Protein AF-A0A067CXM5-F1 (afdb_monomer_lite)

Structure (mmCIF, N/CA/C/O backbone):
data_AF-A0A067CXM5-F1
#
_entry.id   AF-A0A067CXM5-F1
#
loop_
_atom_site.group_PDB
_atom_site.id
_atom_site.type_symbol
_atom_site.label_atom_id
_atom_site.label_alt_id
_atom_site.label_comp_id
_atom_site.label_asym_id
_atom_site.label_entity_id
_atom_site.label_seq_id
_atom_site.pdbx_PDB_ins_code
_atom_site.Cartn_x
_atom_site.Cartn_y
_atom_site.Cartn_z
_atom_site.occupancy
_atom_site.B_iso_or_equiv
_atom_site.auth_seq_id
_atom_site.auth_comp_id
_atom_site.auth_asym_id
_atom_site.auth_atom_id
_atom_site.pdbx_PDB_model_num
ATOM 1 N N . MET A 1 1 ? 0.764 25.460 115.432 1.00 38.31 1 MET A N 1
ATOM 2 C CA . MET A 1 1 ? 0.992 24.970 114.052 1.00 38.31 1 MET A CA 1
ATOM 3 C C . MET A 1 1 ? -0.379 24.703 113.445 1.00 38.31 1 MET A C 1
ATOM 5 O O . MET A 1 1 ? -1.058 23.819 113.925 1.00 38.31 1 MET A O 1
ATOM 9 N N . VAL A 1 2 ? -0.990 25.684 112.777 1.00 29.72 2 VAL A N 1
ATOM 10 C CA . VAL A 1 2 ? -0.834 26.066 111.355 1.00 29.72 2 VAL A CA 1
ATOM 11 C C . VAL A 1 2 ? -1.621 25.130 110.418 1.00 29.72 2 VAL A C 1
ATOM 13 O O . VAL A 1 2 ? -1.203 24.001 110.208 1.00 29.72 2 VAL A O 1
ATOM 16 N N . ARG A 1 3 ? -2.670 25.726 109.807 1.00 35.91 3 ARG A N 1
ATOM 17 C CA . ARG A 1 3 ? -3.360 25.418 108.524 1.00 35.91 3 ARG A CA 1
ATOM 18 C C . ARG A 1 3 ? -4.294 24.194 108.453 1.00 35.91 3 ARG A C 1
ATOM 20 O O . ARG A 1 3 ? -3.944 23.143 108.949 1.00 35.91 3 ARG A O 1
ATOM 27 N N . THR A 1 4 ? -5.414 24.165 107.714 1.00 30.77 4 THR A N 1
ATOM 28 C CA . THR A 1 4 ? -6.486 25.099 107.268 1.00 30.77 4 THR A CA 1
ATOM 29 C C . THR A 1 4 ? -7.454 24.258 106.406 1.00 30.77 4 THR A C 1
ATOM 31 O O . THR A 1 4 ? -6.960 23.509 105.574 1.00 30.77 4 THR A O 1
ATOM 34 N N . ARG A 1 5 ? -8.772 24.523 106.522 1.00 39.44 5 ARG A N 1
ATOM 35 C CA . ARG A 1 5 ? -9.886 24.370 105.532 1.00 39.44 5 ARG A CA 1
ATOM 36 C C . ARG A 1 5 ? -10.341 22.936 105.134 1.00 39.44 5 ARG A C 1
ATOM 38 O O . ARG A 1 5 ? -9.516 22.149 104.707 1.00 39.44 5 ARG A O 1
ATOM 45 N N . VAL A 1 6 ? -11.588 22.493 105.421 1.00 34.78 6 VAL A N 1
ATOM 46 C CA . VAL A 1 6 ? -12.933 22.804 104.809 1.00 34.78 6 VAL A CA 1
ATOM 47 C C . VAL A 1 6 ? -13.056 22.134 103.420 1.00 34.78 6 VAL A C 1
ATOM 49 O O . VAL A 1 6 ? -12.138 22.319 102.639 1.00 34.78 6 VAL A O 1
ATOM 52 N N . ALA A 1 7 ? -14.069 21.364 102.983 1.00 36.12 7 ALA A N 1
ATOM 53 C CA . ALA A 1 7 ? -15.459 21.029 103.360 1.00 36.12 7 ALA A CA 1
ATOM 54 C C . ALA A 1 7 ? -15.758 19.560 102.917 1.00 36.12 7 ALA A C 1
ATOM 56 O O . ALA A 1 7 ? -14.972 18.998 102.164 1.00 36.12 7 ALA A O 1
ATOM 57 N N . GLY A 1 8 ? -16.772 18.845 103.433 1.00 35.06 8 GLY A N 1
ATOM 58 C CA . GLY A 1 8 ? -18.145 18.798 102.875 1.00 35.06 8 GLY A CA 1
ATOM 59 C C . GLY A 1 8 ? -18.161 18.141 101.480 1.00 35.06 8 GLY A C 1
ATOM 60 O O . GLY A 1 8 ? -17.561 18.676 100.566 1.00 35.06 8 GLY A O 1
ATOM 61 N N . GLY A 1 9 ? -18.723 16.956 101.244 1.00 36.06 9 GLY A N 1
ATOM 62 C CA . GLY A 1 9 ? -20.139 16.624 101.400 1.00 36.06 9 GLY A CA 1
ATOM 63 C C . GLY A 1 9 ? -20.738 16.349 100.007 1.00 36.06 9 GLY A C 1
ATOM 64 O O . GLY A 1 9 ? -20.759 17.239 99.170 1.00 36.06 9 GLY A O 1
ATOM 65 N N . PHE A 1 10 ? -21.142 15.095 99.785 1.00 43.50 10 PHE A N 1
ATOM 66 C CA . PHE A 1 10 ? -22.061 14.545 98.768 1.00 43.50 10 PHE A CA 1
ATOM 67 C C . PHE A 1 10 ? -22.781 15.527 97.811 1.00 43.50 10 PHE A C 1
ATOM 69 O O . PHE A 1 10 ? -23.497 16.393 98.302 1.00 43.50 10 PHE A O 1
ATOM 76 N N . LEU A 1 11 ? -22.738 15.270 96.485 1.00 36.53 11 LEU A N 1
ATOM 77 C CA . LEU A 1 11 ? -23.919 15.157 95.587 1.00 36.53 11 LEU A CA 1
ATOM 78 C C . LEU A 1 11 ? -23.559 14.918 94.093 1.00 36.53 11 LEU A C 1
ATOM 80 O O . LEU A 1 11 ? -22.875 15.721 93.475 1.00 36.53 11 LEU A O 1
ATOM 84 N N . ALA A 1 12 ? -24.115 13.816 93.562 1.00 42.69 12 ALA A N 1
ATOM 85 C CA . ALA A 1 12 ? -24.578 13.516 92.193 1.00 42.69 12 ALA A CA 1
ATOM 86 C C . ALA A 1 12 ? -23.657 13.702 90.962 1.00 42.69 12 ALA A C 1
ATOM 88 O O . ALA A 1 12 ? -23.347 14.812 90.554 1.00 42.69 12 ALA A O 1
ATOM 89 N N . HIS A 1 13 ? -23.361 12.592 90.273 1.00 39.03 13 HIS A N 1
ATOM 90 C CA . HIS A 1 13 ? -23.928 12.223 88.958 1.00 39.03 13 HIS A CA 1
ATOM 91 C C . HIS A 1 13 ? -23.063 11.116 88.334 1.00 39.03 13 HIS A C 1
ATOM 93 O O . HIS A 1 13 ? -21.996 11.395 87.799 1.00 39.03 13 HIS A O 1
ATOM 99 N N . HIS A 1 14 ? -23.533 9.865 88.349 1.00 35.28 14 HIS A N 1
ATOM 100 C CA . HIS A 1 14 ? -23.013 8.856 87.429 1.00 35.28 14 HIS A CA 1
ATOM 101 C C . HIS A 1 14 ? -24.154 8.157 86.699 1.00 35.28 14 HIS A C 1
ATOM 103 O O . HIS A 1 14 ? -25.074 7.599 87.293 1.00 35.28 14 HIS A O 1
ATOM 109 N N . PHE A 1 15 ? -24.054 8.318 85.382 1.00 36.69 15 PHE A N 1
ATOM 110 C CA . PHE A 1 15 ? -24.805 7.724 84.296 1.00 36.69 15 PHE A CA 1
ATOM 111 C C . PHE A 1 15 ? -25.130 6.249 84.528 1.00 36.69 15 PHE A C 1
ATOM 113 O O . PHE A 1 15 ? -24.278 5.460 84.933 1.00 36.69 15 PHE A O 1
ATOM 120 N N . GLY A 1 16 ? -26.378 5.900 84.225 1.00 36.62 16 GLY A N 1
ATOM 121 C CA . GLY A 1 16 ? -26.842 4.527 84.181 1.00 36.62 16 GLY A CA 1
ATOM 122 C C . GLY A 1 16 ? -26.265 3.746 83.000 1.00 36.62 16 GLY A C 1
ATOM 123 O O . GLY A 1 16 ? -26.056 4.290 81.920 1.00 36.62 16 GLY A O 1
ATOM 124 N N . ALA A 1 17 ? -26.081 2.454 83.267 1.00 39.34 17 ALA A N 1
ATOM 125 C CA . ALA A 1 17 ? -26.152 1.329 82.339 1.00 39.34 17 ALA A CA 1
ATOM 126 C C . ALA A 1 17 ? -25.295 1.418 81.062 1.00 39.34 17 ALA A C 1
ATOM 128 O O . ALA A 1 17 ? -25.808 1.598 79.961 1.00 39.34 17 ALA A O 1
ATOM 129 N N . GLN A 1 18 ? -23.994 1.164 81.217 1.00 45.12 18 GLN A N 1
ATOM 130 C CA . GLN A 1 18 ? -23.158 0.615 80.151 1.00 45.12 18 GLN A CA 1
ATOM 131 C C . GLN A 1 18 ? -23.132 -0.913 80.314 1.00 45.12 18 GLN A C 1
ATOM 133 O O . GLN A 1 18 ? -22.279 -1.445 81.015 1.00 45.12 18 GLN A O 1
ATOM 138 N N . GLU A 1 19 ? -24.074 -1.620 79.694 1.00 46.12 19 GLU A N 1
ATOM 139 C CA . GLU A 1 19 ? -24.018 -3.079 79.555 1.00 46.12 19 GLU A CA 1
ATOM 140 C C . GLU A 1 19 ? -24.139 -3.433 78.064 1.00 46.12 19 GLU A C 1
ATOM 142 O O . GLU A 1 19 ? -25.125 -3.104 77.407 1.00 46.12 19 GLU A O 1
ATOM 147 N N . ALA A 1 20 ? -23.102 -4.117 77.573 1.00 45.94 20 ALA A N 1
ATOM 148 C CA . ALA A 1 20 ? -23.077 -4.986 76.397 1.00 45.94 20 ALA A CA 1
ATOM 149 C C . ALA A 1 20 ? -23.242 -4.366 74.993 1.00 45.94 20 ALA A C 1
ATOM 151 O O . ALA A 1 20 ? -24.233 -4.590 74.303 1.00 45.94 20 ALA A O 1
ATOM 152 N N . ILE A 1 21 ? -22.175 -3.746 74.484 1.00 51.16 21 ILE A N 1
ATOM 153 C CA . ILE A 1 21 ? -21.851 -3.814 73.051 1.00 51.16 21 ILE A CA 1
ATOM 154 C C . ILE A 1 21 ? -20.345 -4.029 72.972 1.00 51.16 21 ILE A C 1
ATOM 156 O O . ILE A 1 21 ? -19.619 -3.102 73.287 1.00 51.16 21 ILE A O 1
ATOM 160 N N . ASP A 1 22 ? -19.904 -5.252 72.670 1.00 46.75 22 ASP A N 1
ATOM 161 C CA . ASP A 1 22 ? -18.630 -5.552 71.989 1.00 46.75 22 ASP A CA 1
ATOM 162 C C . ASP A 1 22 ? -18.401 -7.068 72.004 1.00 46.75 22 ASP A C 1
ATOM 164 O O . ASP A 1 22 ? -17.768 -7.603 72.907 1.00 46.75 22 ASP A O 1
ATOM 168 N N . THR A 1 23 ? -19.006 -7.782 71.045 1.00 48.19 23 THR A N 1
ATOM 169 C CA . THR A 1 23 ? -18.593 -9.126 70.547 1.00 48.19 23 THR A CA 1
ATOM 170 C C . THR A 1 23 ? -19.575 -9.673 69.495 1.00 48.19 23 THR A C 1
ATOM 172 O O . THR A 1 23 ? -19.850 -10.869 69.438 1.00 48.19 23 THR A O 1
ATOM 175 N N . LEU A 1 24 ? -20.105 -8.823 68.606 1.00 46.19 24 LEU A N 1
ATOM 176 C CA . LEU A 1 24 ? -20.815 -9.300 67.412 1.00 46.19 24 LEU A CA 1
ATOM 177 C C . LEU A 1 24 ? -20.003 -8.946 66.158 1.00 46.19 24 LEU A C 1
ATOM 179 O O . LEU A 1 24 ? -19.549 -7.808 66.036 1.00 46.19 24 LEU A O 1
ATOM 183 N N . PRO A 1 25 ? -19.774 -9.915 65.251 1.00 46.75 25 PRO A N 1
ATOM 184 C CA . PRO A 1 25 ? -18.917 -9.738 64.090 1.00 46.75 25 PRO A CA 1
ATOM 185 C C . PRO A 1 25 ? -19.516 -8.685 63.152 1.00 46.75 25 PRO A C 1
ATOM 187 O O . PRO A 1 25 ? -20.724 -8.452 63.143 1.00 46.75 25 PRO A O 1
ATOM 190 N N . LEU A 1 26 ? -18.635 -8.066 62.370 1.00 51.06 26 LEU A N 1
ATOM 191 C CA . LEU A 1 26 ? -18.768 -6.901 61.480 1.00 51.06 26 LEU A CA 1
ATOM 192 C C . LEU A 1 26 ? -19.860 -6.960 60.379 1.00 51.06 26 LEU A C 1
ATOM 194 O O . LEU A 1 26 ? -19.666 -6.418 59.297 1.00 51.06 26 LEU A O 1
ATOM 198 N N . ILE A 1 27 ? -21.008 -7.598 60.605 1.00 53.16 27 ILE A N 1
ATOM 199 C CA . ILE A 1 27 ? -22.040 -7.812 59.578 1.00 53.16 27 ILE A CA 1
ATOM 200 C C . ILE A 1 27 ? -23.264 -6.897 59.786 1.00 53.16 27 ILE A C 1
ATOM 202 O O . ILE A 1 27 ? -23.926 -6.547 58.817 1.00 53.16 27 ILE A O 1
ATOM 206 N N . ASN A 1 28 ? -23.530 -6.400 61.004 1.00 44.09 28 ASN A N 1
ATOM 207 C CA . ASN A 1 28 ? -24.787 -5.683 61.305 1.00 44.09 28 ASN A CA 1
ATOM 208 C C . ASN A 1 28 ? -24.678 -4.177 61.624 1.00 44.09 28 ASN A C 1
ATOM 210 O O . ASN A 1 28 ? -25.666 -3.575 62.037 1.00 44.09 28 ASN A O 1
ATOM 214 N N . GLN A 1 29 ? -23.538 -3.518 61.391 1.00 52.75 29 GLN A N 1
ATOM 215 C CA . GLN A 1 29 ? -23.422 -2.062 61.623 1.00 52.75 29 GLN A CA 1
ATOM 216 C C . GLN A 1 29 ? -23.909 -1.176 60.455 1.00 52.75 29 GLN A C 1
ATOM 218 O O . GLN A 1 29 ? -23.785 0.044 60.516 1.00 52.75 29 GLN A O 1
ATOM 223 N N . ALA A 1 30 ? -24.512 -1.742 59.405 1.00 47.47 30 ALA A N 1
ATOM 224 C CA . ALA A 1 30 ? -24.926 -0.993 58.212 1.00 47.47 30 ALA A CA 1
ATOM 225 C C . ALA A 1 30 ? -26.395 -0.509 58.212 1.00 47.47 30 ALA A C 1
ATOM 227 O O . ALA A 1 30 ? -26.931 -0.216 57.147 1.00 47.47 30 ALA A O 1
ATOM 228 N N . ILE A 1 31 ? -27.073 -0.426 59.365 1.00 57.41 31 ILE A N 1
ATOM 229 C CA . ILE A 1 31 ? -28.504 -0.041 59.410 1.00 57.41 31 ILE A CA 1
ATOM 230 C C . ILE A 1 31 ? -28.743 1.373 59.981 1.00 57.41 31 ILE A C 1
ATOM 232 O O . ILE A 1 31 ? -29.784 1.972 59.730 1.00 57.41 31 ILE A O 1
ATOM 236 N N . THR A 1 32 ? -27.786 1.999 60.669 1.00 51.31 32 THR A N 1
ATOM 237 C CA . THR A 1 32 ? -28.062 3.231 61.442 1.00 51.31 32 THR A CA 1
ATOM 238 C C . THR A 1 32 ? -27.797 4.564 60.733 1.00 51.31 32 THR A C 1
ATOM 240 O O . THR A 1 32 ? -27.969 5.612 61.352 1.00 51.31 32 THR A O 1
ATOM 243 N N . LYS A 1 33 ? -27.445 4.584 59.438 1.00 50.59 33 LYS A N 1
ATOM 244 C CA . LYS A 1 33 ? -27.231 5.850 58.702 1.00 50.59 33 LYS A CA 1
ATOM 245 C C . LYS A 1 33 ? -27.812 5.923 57.289 1.00 50.59 33 LYS A C 1
ATOM 247 O O . LYS A 1 33 ? -27.300 6.689 56.495 1.00 50.59 33 LYS A O 1
ATOM 252 N N . GLY A 1 34 ? -28.869 5.185 56.940 1.00 49.97 34 GLY A N 1
ATOM 253 C CA . GLY A 1 34 ? -29.634 5.426 55.694 1.00 49.97 34 GLY A CA 1
ATOM 254 C C . GLY A 1 34 ? -28.866 5.323 54.359 1.00 49.97 34 GLY A C 1
ATOM 255 O O . GLY A 1 34 ? -29.469 5.417 53.297 1.00 49.97 34 GLY A O 1
ATOM 256 N N . THR A 1 35 ? -27.559 5.090 54.384 1.00 56.00 35 THR A N 1
ATOM 257 C CA . THR A 1 35 ? -26.721 4.755 53.245 1.00 56.00 35 THR A CA 1
ATOM 258 C C . THR A 1 35 ? -26.539 3.254 53.272 1.00 56.00 35 THR A C 1
ATOM 260 O O . THR A 1 35 ? -25.700 2.729 54.005 1.00 56.00 35 THR A O 1
ATOM 263 N N . VAL A 1 36 ? -27.365 2.568 52.490 1.00 53.91 36 VAL A N 1
ATOM 264 C CA . VAL A 1 36 ? -27.089 1.203 52.050 1.00 53.91 36 VAL A CA 1
ATOM 265 C C . VAL A 1 36 ? -25.656 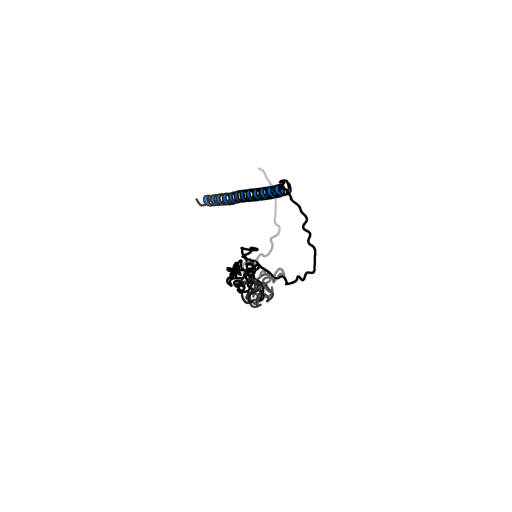1.208 51.517 1.00 53.91 36 VAL A C 1
ATOM 267 O O . VAL A 1 36 ? -25.363 1.939 50.572 1.00 53.91 36 VAL A O 1
ATOM 270 N N . LEU A 1 37 ? -24.750 0.457 52.149 1.00 60.12 37 LEU A N 1
ATOM 271 C CA . LEU A 1 37 ? -23.470 0.119 51.533 1.00 60.12 37 LEU A CA 1
ATOM 272 C C . LEU A 1 37 ? -23.829 -0.512 50.193 1.00 60.12 37 LEU A C 1
ATOM 274 O O . LEU A 1 37 ? -24.426 -1.585 50.191 1.00 60.12 37 LEU A O 1
ATOM 278 N N . ALA A 1 38 ? -23.581 0.182 49.080 1.00 64.56 38 ALA A N 1
ATOM 279 C CA . ALA A 1 38 ? -23.880 -0.364 47.768 1.00 64.56 38 ALA A CA 1
ATOM 280 C C . ALA A 1 38 ? -23.091 -1.679 47.646 1.00 64.56 38 ALA A C 1
ATOM 282 O O . ALA A 1 38 ? -21.860 -1.639 47.655 1.00 64.56 38 ALA A O 1
ATOM 283 N N . PRO A 1 39 ? -23.754 -2.847 47.584 1.00 79.62 39 PRO A N 1
ATOM 284 C CA . PRO A 1 39 ? -23.059 -4.134 47.573 1.00 79.62 39 PRO A CA 1
ATOM 285 C C . PRO A 1 39 ? -22.314 -4.384 46.249 1.00 79.62 39 PRO A C 1
ATOM 287 O O . PRO A 1 39 ? -21.649 -5.406 46.102 1.00 79.62 39 PRO A O 1
ATOM 290 N N . TYR A 1 40 ? -22.416 -3.4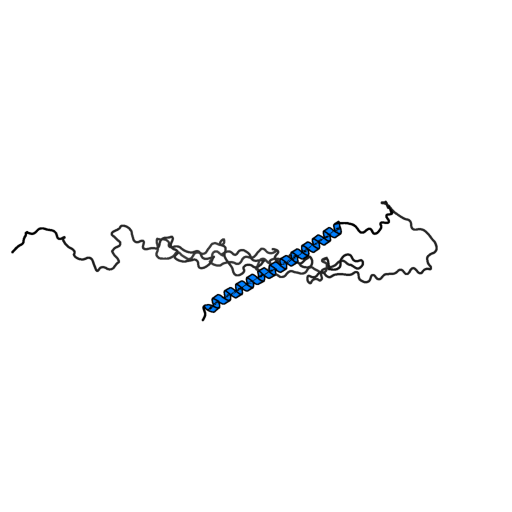55 45.291 1.00 88.31 40 TYR A N 1
ATOM 291 C CA . TYR A 1 40 ? -21.857 -3.539 43.949 1.00 88.31 40 TYR A CA 1
ATOM 292 C C . TYR A 1 40 ? -21.015 -2.302 43.628 1.00 88.31 40 TYR A C 1
ATOM 294 O O . TYR A 1 40 ? -21.325 -1.189 44.057 1.00 88.31 40 TYR A O 1
ATOM 302 N N . LEU A 1 41 ? -19.958 -2.508 42.840 1.00 92.38 41 LEU A N 1
ATOM 303 C CA . LEU A 1 41 ? -19.101 -1.437 42.329 1.00 92.38 41 LEU A CA 1
ATOM 304 C C . LEU A 1 41 ? -19.894 -0.501 41.396 1.00 92.38 41 LEU A C 1
ATOM 306 O O . LEU A 1 41 ? -20.777 -0.979 40.679 1.00 92.38 41 LEU A O 1
ATOM 310 N N . PRO A 1 42 ? -19.592 0.813 41.373 1.00 93.19 42 PRO A N 1
ATOM 311 C CA . PRO A 1 42 ? -20.327 1.785 40.568 1.00 93.19 42 PRO A CA 1
ATOM 312 C C . PRO A 1 42 ? -20.182 1.510 39.069 1.00 93.19 42 PRO A C 1
ATOM 314 O O . PRO A 1 42 ? -19.214 0.897 38.624 1.00 93.19 42 PRO A O 1
ATOM 317 N N . SER A 1 43 ? -21.118 2.026 38.266 1.00 95.44 43 SER A N 1
ATOM 318 C CA . SER A 1 43 ? -21.161 1.748 36.824 1.00 95.44 43 SER A CA 1
ATOM 319 C C . SER A 1 43 ? -20.027 2.361 35.994 1.00 95.44 43 SER A C 1
ATOM 321 O O . SER A 1 43 ? -19.963 2.188 34.779 1.00 95.44 43 SER A O 1
ATOM 323 N N . THR A 1 44 ? -19.140 3.099 36.654 1.00 95.12 44 THR A N 1
ATOM 324 C CA . THR A 1 44 ? -17.917 3.679 36.097 1.00 95.12 44 THR A CA 1
ATOM 325 C C . THR A 1 44 ? -16.686 2.812 36.355 1.00 95.12 44 THR A C 1
ATOM 327 O O . THR A 1 44 ? -15.622 3.093 35.810 1.00 95.12 44 THR A O 1
ATOM 330 N N . THR A 1 45 ? -16.792 1.770 37.183 1.00 96.50 45 THR A N 1
ATOM 331 C CA . THR A 1 45 ? -15.675 0.866 37.463 1.00 96.50 45 THR A CA 1
ATOM 332 C C . THR A 1 45 ? -15.521 -0.143 36.336 1.00 96.50 45 THR A C 1
ATOM 334 O O . THR A 1 45 ? -16.432 -0.929 36.096 1.00 96.50 45 THR A O 1
ATOM 337 N N . VAL A 1 46 ? -14.363 -0.147 35.676 1.00 97.56 46 VAL A N 1
ATOM 338 C CA . VAL A 1 46 ? -13.988 -1.175 34.694 1.00 97.56 46 VAL A CA 1
ATOM 339 C C . VAL A 1 46 ? -13.778 -2.504 35.422 1.00 97.56 46 VAL A C 1
ATOM 341 O O . VAL A 1 46 ? -12.957 -2.582 36.335 1.00 97.56 46 VAL A O 1
ATOM 344 N N . CYS A 1 47 ? -14.533 -3.533 35.037 1.00 97.56 47 CYS A N 1
ATOM 345 C CA . CYS A 1 47 ? -14.429 -4.883 35.595 1.00 97.56 47 CYS A CA 1
ATOM 346 C C . CYS A 1 47 ? -13.690 -5.860 34.679 1.00 97.56 47 CYS A C 1
ATOM 348 O O . CYS A 1 47 ? -13.103 -6.815 35.188 1.00 97.56 47 CYS A O 1
ATOM 350 N N . ARG A 1 48 ? -13.653 -5.601 33.366 1.00 97.81 48 ARG A N 1
ATOM 351 C CA . ARG A 1 48 ? -12.713 -6.237 32.440 1.00 97.81 48 ARG A CA 1
ATOM 352 C C . ARG A 1 48 ? -12.058 -5.150 31.582 1.00 97.81 48 ARG A C 1
ATOM 354 O O . ARG A 1 48 ? -12.772 -4.405 30.913 1.00 97.81 48 ARG A O 1
ATOM 361 N N . PRO A 1 49 ? -10.726 -4.988 31.645 1.00 98.06 49 PRO A N 1
ATOM 362 C CA . PRO A 1 49 ? -10.031 -4.098 30.731 1.00 98.06 49 PRO A CA 1
ATOM 363 C C . PRO A 1 49 ? -10.032 -4.697 29.323 1.00 98.06 49 PRO A C 1
ATOM 365 O O . PRO A 1 49 ? -10.096 -5.913 29.166 1.00 98.06 49 PRO A O 1
ATOM 368 N N . SER A 1 50 ? -9.901 -3.831 28.324 1.00 98.00 50 SER A N 1
ATOM 369 C CA . SER A 1 50 ? -9.680 -4.250 26.943 1.00 98.00 50 SER A CA 1
ATOM 370 C C . SER A 1 50 ? -8.372 -5.046 26.819 1.00 98.00 50 SER A C 1
ATOM 372 O O . SER A 1 50 ? -7.339 -4.644 27.361 1.00 98.00 50 SER A O 1
ATOM 374 N N . ALA A 1 51 ? -8.424 -6.176 26.117 1.00 97.31 51 ALA A N 1
ATOM 375 C CA . ALA A 1 51 ? -7.290 -7.045 25.820 1.00 97.31 51 ALA A CA 1
ATOM 376 C C . ALA A 1 51 ? -6.595 -6.720 24.483 1.00 97.31 51 ALA A C 1
ATOM 378 O O . ALA A 1 51 ? -5.479 -7.182 24.250 1.00 97.31 51 ALA A O 1
ATOM 379 N N . SER A 1 52 ? -7.246 -5.965 23.593 1.00 97.06 52 SER A N 1
ATOM 380 C CA . SER A 1 52 ? -6.724 -5.565 22.278 1.00 97.06 52 SER A CA 1
ATOM 381 C C . SER A 1 52 ? -7.509 -4.378 21.719 1.00 97.06 52 SER A C 1
ATOM 383 O O . SER A 1 52 ? -8.606 -4.096 22.194 1.00 97.06 52 SER A O 1
ATOM 385 N N . ASP A 1 53 ? -7.032 -3.765 20.634 1.00 97.88 53 ASP A N 1
ATOM 386 C CA . ASP A 1 53 ? -7.764 -2.707 19.915 1.00 97.88 53 ASP A CA 1
ATOM 387 C C . ASP A 1 53 ? -9.212 -3.101 19.543 1.00 97.88 53 ASP A C 1
ATOM 389 O O . ASP A 1 53 ? -10.086 -2.240 19.428 1.00 97.88 53 ASP A O 1
ATOM 393 N N . CYS A 1 54 ? -9.479 -4.404 19.377 1.00 98.38 54 CYS A N 1
ATOM 394 C CA . CYS A 1 54 ? -10.784 -4.943 18.993 1.00 98.38 54 CYS A CA 1
ATOM 395 C C . CYS A 1 54 ? -11.624 -5.496 20.152 1.00 98.38 54 CYS A C 1
ATOM 397 O O . CYS A 1 54 ? -12.724 -6.002 19.918 1.00 98.38 54 CYS A O 1
ATOM 399 N N . ASP A 1 55 ? -11.154 -5.363 21.391 1.00 98.50 55 ASP A N 1
ATOM 400 C CA . ASP A 1 55 ? -11.885 -5.728 22.606 1.00 98.50 55 ASP A CA 1
ATOM 401 C C . ASP A 1 55 ? -12.381 -4.463 23.320 1.00 98.50 55 ASP A C 1
ATOM 403 O O . ASP A 1 55 ? -11.608 -3.529 23.554 1.00 98.50 55 ASP A O 1
ATOM 407 N N . ALA A 1 56 ? -13.670 -4.399 23.657 1.00 97.88 56 ALA A N 1
ATOM 408 C CA . ALA A 1 56 ? -14.222 -3.260 24.378 1.00 97.88 56 ALA A CA 1
ATOM 409 C C . ALA A 1 56 ? -14.126 -3.507 25.893 1.00 97.88 56 ALA A C 1
ATOM 411 O O . ALA A 1 56 ? -14.453 -4.594 26.355 1.00 97.88 56 ALA A O 1
ATOM 412 N N . PRO A 1 57 ? -13.734 -2.509 26.704 1.00 97.69 57 PRO A N 1
ATOM 413 C CA . PRO A 1 57 ? -13.753 -2.669 28.150 1.00 97.69 57 PRO A CA 1
ATOM 414 C C . PRO A 1 57 ? -15.193 -2.662 28.680 1.00 97.69 57 PRO A C 1
AT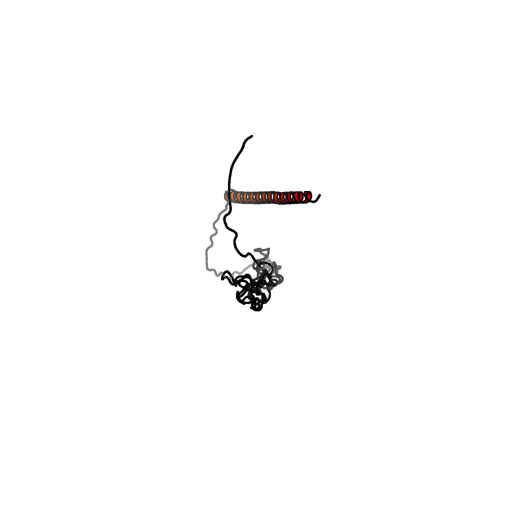OM 416 O O . PRO A 1 57 ? -16.021 -1.848 28.260 1.00 97.69 57 PRO A O 1
ATOM 419 N N . GLU A 1 58 ? -15.482 -3.487 29.680 1.00 98.12 58 GLU A N 1
ATOM 420 C CA . GLU A 1 58 ? -16.772 -3.498 30.364 1.00 98.12 58 GLU A CA 1
ATOM 421 C C . GLU A 1 58 ? -16.654 -2.852 31.717 1.00 98.12 58 GLU A C 1
ATOM 423 O O . GLU A 1 58 ? -15.745 -3.107 32.516 1.00 98.12 58 GLU A O 1
ATOM 428 N N . THR A 1 59 ? -17.670 -2.056 32.000 1.00 97.75 59 THR A N 1
ATOM 429 C CA . THR A 1 59 ? -17.879 -1.479 33.305 1.00 97.75 59 THR A CA 1
ATOM 430 C C . THR A 1 59 ? -18.948 -2.253 34.060 1.00 97.75 59 THR A C 1
ATOM 432 O O . THR A 1 59 ? -19.865 -2.844 33.483 1.00 97.75 59 THR A O 1
ATOM 435 N N . CYS A 1 60 ? -18.825 -2.260 35.384 1.00 96.94 60 CYS A N 1
ATOM 436 C CA . CYS A 1 60 ? -19.844 -2.790 36.276 1.00 96.94 60 CYS A CA 1
ATOM 437 C C . CYS A 1 60 ? -21.215 -2.174 35.953 1.00 96.94 60 CYS A C 1
ATOM 439 O O . CYS A 1 60 ? -21.321 -1.057 35.457 1.00 96.94 60 CYS A O 1
ATOM 441 N N . THR A 1 61 ? -22.301 -2.865 36.287 1.00 95.12 61 THR A N 1
ATOM 442 C CA . THR A 1 61 ? -23.655 -2.317 36.092 1.00 95.12 61 THR A CA 1
ATOM 443 C C . THR A 1 61 ? -24.139 -1.475 37.274 1.00 95.12 61 THR A C 1
ATOM 445 O O . THR A 1 61 ? -25.209 -0.874 37.200 1.00 95.12 61 THR A O 1
ATOM 448 N N . GLY A 1 62 ? -23.418 -1.479 38.403 1.00 93.56 62 GLY A N 1
ATOM 449 C CA . GLY A 1 62 ? -23.887 -0.900 39.668 1.00 93.56 62 GLY A CA 1
ATOM 450 C C . GLY A 1 62 ? -24.995 -1.694 40.369 1.00 93.56 62 GLY A C 1
ATOM 451 O O . GLY A 1 62 ? -25.428 -1.307 41.450 1.00 93.56 62 GLY A O 1
ATOM 452 N N . THR A 1 63 ? -25.469 -2.792 39.773 1.00 92.94 63 THR A N 1
ATOM 453 C CA . THR A 1 63 ? -26.663 -3.528 40.230 1.00 92.94 63 THR A CA 1
ATOM 454 C C . THR A 1 63 ? -26.459 -5.040 40.341 1.00 92.94 63 THR A C 1
ATOM 456 O O . THR A 1 63 ? -27.356 -5.733 40.817 1.00 92.94 63 THR A O 1
ATOM 459 N N . GLY A 1 64 ? -25.296 -5.562 39.939 1.00 90.44 64 GLY A N 1
ATOM 460 C CA . GLY A 1 64 ? -24.977 -6.989 39.989 1.00 90.44 64 GLY A CA 1
ATOM 461 C C . GLY A 1 64 ? -23.517 -7.266 40.342 1.00 90.44 64 GLY A C 1
ATOM 462 O O . GLY A 1 64 ? -22.658 -6.392 40.241 1.00 90.44 64 GLY A O 1
ATOM 463 N N . SER A 1 65 ? -23.248 -8.502 40.771 1.00 92.69 65 SER A N 1
ATOM 464 C CA . SER A 1 65 ? -21.918 -8.971 41.188 1.00 92.69 65 SER A CA 1
ATOM 465 C C . SER A 1 65 ? -21.037 -9.455 40.034 1.00 92.69 65 SER A C 1
ATOM 467 O O . SER A 1 65 ? -19.848 -9.682 40.238 1.00 92.69 65 SER A O 1
ATOM 469 N N . GLN A 1 66 ? -21.607 -9.642 38.843 1.00 94.81 66 GLN A N 1
ATOM 470 C CA . GLN A 1 66 ? -20.888 -10.102 37.659 1.00 94.81 66 GLN A CA 1
ATOM 471 C C . GLN A 1 66 ? -20.582 -8.937 36.719 1.00 94.81 66 GLN A C 1
ATOM 473 O O . GLN A 1 66 ? -21.399 -8.030 36.548 1.00 94.81 66 GLN A O 1
ATOM 478 N N . CYS A 1 67 ? -19.409 -8.995 36.089 1.00 96.44 67 CYS A N 1
ATOM 479 C CA . CYS A 1 67 ? -19.104 -8.143 34.948 1.00 96.44 67 CYS A CA 1
ATOM 480 C C . CYS A 1 67 ? -20.048 -8.509 33.784 1.00 96.44 67 CYS A C 1
ATOM 482 O O . CYS A 1 67 ? -20.393 -9.690 33.649 1.00 96.44 67 CYS A O 1
ATOM 484 N N . PRO A 1 68 ? -20.497 -7.544 32.961 1.00 96.81 68 PRO A N 1
ATOM 485 C CA . PRO A 1 68 ? -21.251 -7.848 31.750 1.00 96.81 68 PRO A CA 1
ATOM 486 C C . PRO A 1 68 ? -20.525 -8.841 30.831 1.00 96.81 68 PRO A C 1
ATOM 488 O O . PRO A 1 68 ? -19.314 -9.030 30.926 1.00 96.81 68 PRO A O 1
ATOM 491 N N . VAL A 1 69 ? -21.286 -9.461 29.922 1.00 97.25 69 VAL A N 1
ATOM 492 C CA . VAL A 1 69 ? -20.725 -10.316 28.863 1.00 97.25 69 VAL A CA 1
ATOM 493 C C . VAL A 1 69 ? -19.730 -9.515 28.026 1.00 97.25 69 VAL A C 1
ATOM 495 O O . VAL A 1 69 ? -19.991 -8.347 27.738 1.00 97.25 69 VAL A O 1
ATOM 498 N N . ASP A 1 70 ? -18.655 -10.188 27.623 1.00 97.19 70 ASP A N 1
ATOM 499 C CA . ASP A 1 70 ? -17.616 -9.700 26.718 1.00 97.19 70 ASP A CA 1
ATOM 500 C C . ASP A 1 70 ? -18.192 -9.103 25.426 1.00 97.19 70 ASP A C 1
ATOM 502 O O . ASP A 1 70 ? -19.015 -9.723 24.737 1.00 97.19 70 ASP A O 1
ATOM 506 N N . LYS A 1 71 ? -17.813 -7.854 25.152 1.00 97.75 71 LYS A N 1
ATOM 507 C CA . LYS A 1 71 ? -18.194 -7.077 23.982 1.00 97.75 71 LYS A CA 1
ATOM 508 C C . LYS A 1 71 ? -16.954 -6.735 23.172 1.00 97.75 71 LYS A C 1
ATOM 510 O O . LYS A 1 71 ? -15.989 -6.176 23.672 1.00 97.75 71 LYS A O 1
ATOM 515 N N . PHE A 1 72 ? -17.073 -6.914 21.866 1.00 98.31 72 PHE A N 1
ATOM 516 C CA . PHE A 1 72 ? -16.038 -6.518 20.923 1.00 98.31 72 PHE A CA 1
ATOM 517 C C . PHE A 1 72 ? -16.298 -5.136 20.333 1.00 98.31 72 PHE A C 1
ATOM 519 O O . PHE A 1 72 ? -17.441 -4.671 20.239 1.00 98.31 72 PHE A O 1
ATOM 526 N N . ALA A 1 73 ? -15.218 -4.483 19.916 1.00 98.38 73 ALA A N 1
ATOM 527 C CA . ALA A 1 73 ? -15.287 -3.212 19.218 1.00 98.38 73 ALA A CA 1
ATOM 528 C C . ALA A 1 73 ? -15.959 -3.383 17.836 1.00 98.38 73 ALA A C 1
ATOM 530 O O . ALA A 1 73 ? -15.800 -4.427 17.201 1.00 98.38 73 ALA A O 1
ATOM 531 N N . PRO A 1 74 ? -16.715 -2.384 17.342 1.00 98.12 74 PRO A N 1
ATOM 532 C CA . PRO A 1 74 ? -17.409 -2.471 16.056 1.00 98.12 74 PRO A CA 1
ATOM 533 C C . PRO A 1 74 ? -16.445 -2.519 14.863 1.00 98.12 74 PRO A C 1
ATOM 535 O O . PRO A 1 74 ? -15.284 -2.130 14.963 1.00 98.12 74 PRO A O 1
ATOM 538 N N . THR A 1 75 ? -16.963 -2.880 13.685 1.00 98.31 75 THR A N 1
ATOM 539 C CA . THR A 1 75 ? -16.176 -2.995 12.440 1.00 98.31 75 THR A CA 1
ATOM 540 C C . THR A 1 75 ? -15.590 -1.683 11.913 1.00 98.31 75 THR A C 1
ATOM 542 O O . THR A 1 75 ? -14.888 -1.665 10.909 1.00 98.31 75 THR A O 1
ATOM 545 N N . THR A 1 76 ? -15.921 -0.559 12.543 1.00 97.69 76 THR A N 1
ATOM 546 C CA . THR A 1 76 ? -15.378 0.767 12.228 1.00 97.69 76 THR A CA 1
ATOM 547 C C . THR A 1 76 ? -14.208 1.150 13.130 1.00 97.69 76 THR A C 1
ATOM 549 O O . THR A 1 76 ? -13.611 2.208 12.931 1.00 97.69 76 THR A O 1
ATOM 552 N N . THR A 1 77 ? -13.901 0.343 14.147 1.00 98.25 77 THR A N 1
ATOM 553 C CA . THR A 1 77 ? -12.769 0.578 15.040 1.00 98.25 77 THR A CA 1
ATOM 554 C C . THR A 1 77 ? -11.482 0.202 14.329 1.00 98.25 77 THR A C 1
ATOM 556 O O . THR A 1 77 ? -11.345 -0.915 13.833 1.00 98.25 77 THR A O 1
ATOM 559 N N . LYS A 1 78 ? -10.560 1.162 14.274 1.00 98.06 78 LYS A N 1
ATOM 560 C CA . LYS A 1 78 ? -9.206 0.957 13.768 1.00 98.06 78 LYS A CA 1
ATOM 561 C C . LYS A 1 78 ? -8.432 0.054 14.715 1.00 98.06 78 LYS A C 1
ATOM 563 O O . LYS A 1 78 ? -8.576 0.184 15.928 1.00 98.06 78 LYS A O 1
ATOM 568 N N . CYS A 1 79 ? -7.591 -0.793 14.156 1.00 98.00 79 CYS A N 1
ATOM 569 C CA . CYS A 1 79 ? -6.685 -1.643 14.911 1.00 98.00 79 CYS A CA 1
ATOM 570 C C . CYS A 1 79 ? -5.330 -1.714 14.205 1.00 98.00 79 CYS A C 1
ATOM 572 O O . CYS A 1 79 ? -5.186 -1.168 13.110 1.00 98.00 79 CYS A O 1
ATOM 574 N N . THR A 1 80 ? -4.353 -2.339 14.856 1.00 96.88 80 THR A N 1
ATOM 575 C CA . THR A 1 80 ? -3.037 -2.630 14.269 1.00 96.88 80 THR A CA 1
ATOM 576 C C . THR A 1 80 ? -2.936 -4.128 13.984 1.00 96.88 80 THR A C 1
ATOM 578 O O . THR A 1 80 ? -2.969 -4.937 14.917 1.00 96.88 80 THR A O 1
ATOM 581 N N . GLY A 1 81 ? -2.878 -4.500 12.708 1.00 93.75 81 GLY A N 1
ATOM 582 C CA . GLY A 1 81 ? -2.839 -5.876 12.232 1.00 93.75 81 GLY A CA 1
ATOM 583 C C . GLY A 1 81 ? -1.432 -6.458 12.170 1.00 93.75 81 GLY A C 1
ATOM 584 O O . GLY A 1 81 ? -0.524 -6.041 12.895 1.00 93.75 81 GLY A O 1
ATOM 585 N N . THR A 1 82 ? -1.240 -7.473 11.324 1.00 92.75 82 THR A N 1
ATOM 586 C CA . THR A 1 82 ? 0.078 -8.122 11.167 1.00 92.75 82 THR A CA 1
ATOM 587 C C . THR A 1 82 ? 0.938 -7.494 10.082 1.00 92.75 82 THR A C 1
ATOM 589 O O . THR A 1 82 ? 2.164 -7.465 10.208 1.00 92.75 82 THR A O 1
ATOM 592 N N . CYS A 1 83 ? 0.306 -6.983 9.034 1.00 91.31 83 CYS A N 1
ATOM 593 C CA . CYS A 1 83 ? 0.948 -6.198 8.000 1.00 91.31 83 CYS A CA 1
ATOM 594 C C . CYS A 1 83 ? 0.781 -4.718 8.350 1.00 91.31 83 CYS A C 1
ATOM 596 O O . CYS A 1 83 ? -0.344 -4.273 8.492 1.00 91.31 83 CYS A O 1
ATOM 598 N N . ASN A 1 84 ? 1.888 -4.000 8.549 1.00 94.00 84 ASN A N 1
ATOM 599 C CA . ASN A 1 84 ? 1.878 -2.565 8.827 1.00 94.00 84 ASN A CA 1
ATOM 600 C C . ASN A 1 84 ? 3.044 -1.904 8.083 1.00 94.00 84 ASN A C 1
ATOM 602 O O . ASN A 1 84 ? 4.066 -2.555 7.844 1.00 94.00 84 ASN A O 1
ATOM 606 N N . ASP A 1 85 ? 2.909 -0.620 7.751 1.00 92.69 85 ASP A N 1
ATOM 607 C CA . ASP A 1 85 ? 3.985 0.242 7.228 1.00 92.69 85 ASP A CA 1
ATOM 608 C C . ASP A 1 85 ? 4.609 -0.209 5.887 1.00 92.69 85 ASP A C 1
ATOM 610 O O . ASP A 1 85 ? 5.682 0.259 5.497 1.00 92.69 85 ASP A O 1
ATOM 614 N N . ASN A 1 86 ? 3.943 -1.098 5.146 1.00 95.44 86 ASN A N 1
ATOM 615 C CA . ASN A 1 86 ? 4.359 -1.485 3.797 1.00 95.44 86 ASN A CA 1
ATOM 616 C C . ASN A 1 86 ? 3.705 -0.579 2.729 1.00 95.44 86 ASN A C 1
ATOM 618 O O . ASN A 1 86 ? 2.651 0.005 2.976 1.00 95.44 86 ASN A O 1
ATOM 622 N N . PRO A 1 87 ? 4.268 -0.454 1.509 1.00 96.75 87 PRO A N 1
ATOM 623 C CA . PRO A 1 87 ? 3.758 0.509 0.524 1.00 96.75 87 PRO A CA 1
ATOM 624 C C . PRO A 1 87 ? 2.320 0.258 0.040 1.00 96.75 87 PRO A C 1
ATOM 626 O O . PRO A 1 87 ? 1.672 1.188 -0.431 1.00 96.75 87 PRO A O 1
ATOM 629 N N . CYS A 1 88 ? 1.826 -0.981 0.135 1.00 97.81 88 CYS A N 1
ATOM 630 C CA . CYS A 1 88 ? 0.453 -1.366 -0.209 1.00 97.81 88 CYS A CA 1
ATOM 631 C C . CYS A 1 88 ? -0.429 -1.609 1.020 1.00 97.81 88 CYS A C 1
ATOM 633 O O . CYS A 1 88 ? -1.518 -2.175 0.905 1.00 97.81 88 CYS A O 1
ATOM 635 N N . ASP A 1 89 ? 0.035 -1.203 2.196 1.00 97.62 89 ASP A N 1
ATOM 636 C CA . ASP A 1 89 ? -0.663 -1.389 3.455 1.00 97.62 89 ASP A CA 1
ATOM 637 C C . ASP A 1 89 ? -1.830 -0.405 3.618 1.00 97.62 89 ASP A C 1
ATOM 639 O O . ASP A 1 89 ? -1.726 0.783 3.300 1.00 97.62 89 ASP A O 1
ATOM 643 N N . GLY A 1 90 ? -2.975 -0.914 4.065 1.00 96.44 90 GLY A N 1
ATOM 644 C CA . GLY A 1 90 ? -4.182 -0.136 4.314 1.00 96.44 90 GLY A CA 1
ATOM 645 C C . GLY A 1 90 ? -4.454 0.028 5.808 1.00 96.44 90 GLY A C 1
ATOM 646 O O . GLY A 1 90 ? -3.837 -0.597 6.653 1.00 96.44 90 GLY A O 1
ATOM 647 N N . GLN A 1 91 ? -5.427 0.873 6.157 1.00 96.44 91 GLN A N 1
ATOM 648 C CA . GLN A 1 91 ? -5.871 0.971 7.549 1.00 96.44 91 GLN A CA 1
ATOM 649 C C . GLN A 1 91 ? -6.681 -0.266 7.942 1.00 96.44 91 GLN A C 1
ATOM 651 O O . GLN A 1 91 ? -7.766 -0.482 7.393 1.00 96.44 91 GLN A O 1
ATOM 656 N N . ASP A 1 92 ? -6.225 -0.978 8.967 1.00 97.88 92 ASP A N 1
ATOM 657 C CA . ASP A 1 92 ? -6.930 -2.146 9.491 1.00 97.88 92 ASP A CA 1
ATOM 658 C C . ASP A 1 92 ? -8.139 -1.779 10.341 1.00 97.88 92 ASP A C 1
ATOM 660 O O . ASP A 1 92 ? -8.203 -0.711 10.968 1.00 97.88 92 ASP A O 1
ATOM 664 N N . PHE A 1 93 ? -9.095 -2.706 10.378 1.00 98.12 93 PHE A N 1
ATOM 665 C CA . PHE A 1 93 ? -10.327 -2.569 11.142 1.00 98.12 93 PHE A CA 1
ATOM 666 C C . PHE A 1 93 ? -10.721 -3.879 11.814 1.00 98.12 93 PHE A C 1
ATOM 668 O O . PHE A 1 93 ? -10.460 -4.970 11.304 1.00 98.12 93 PHE A O 1
ATOM 675 N N . CYS A 1 94 ? -11.404 -3.762 12.947 1.00 98.50 94 CYS A N 1
ATOM 676 C CA . CYS A 1 94 ? -11.959 -4.907 13.653 1.00 98.50 94 CYS A CA 1
ATOM 677 C C . CYS A 1 94 ? -13.048 -5.619 12.835 1.00 98.50 94 CYS A C 1
ATOM 679 O O . CYS A 1 94 ? -13.714 -5.019 11.993 1.00 98.50 94 CYS A O 1
ATOM 681 N N . ASP A 1 95 ? -13.282 -6.899 13.114 1.00 98.12 95 ASP A N 1
ATOM 682 C CA . ASP A 1 95 ? -14.371 -7.678 12.508 1.00 98.12 95 ASP A CA 1
ATOM 683 C C . ASP A 1 95 ? -15.690 -7.640 13.300 1.00 98.12 95 ASP A C 1
ATOM 685 O O . ASP A 1 95 ? -16.703 -8.155 12.833 1.00 98.12 95 ASP A O 1
ATOM 689 N N . GLY A 1 96 ? -15.710 -7.000 14.474 1.00 97.81 96 GLY A N 1
ATOM 690 C CA . GLY A 1 96 ? -16.856 -7.044 15.390 1.00 97.81 96 GLY A CA 1
ATOM 691 C C . GLY A 1 96 ? -16.883 -8.283 16.291 1.00 97.81 96 GLY A C 1
ATOM 692 O O . GLY A 1 96 ? -17.819 -8.457 17.071 1.00 97.81 96 GLY A O 1
ATOM 693 N N . ASN A 1 97 ? -15.863 -9.135 16.198 1.00 97.56 97 ASN A N 1
ATOM 694 C CA . ASN A 1 97 ? -15.720 -10.396 16.919 1.00 97.56 97 ASN A 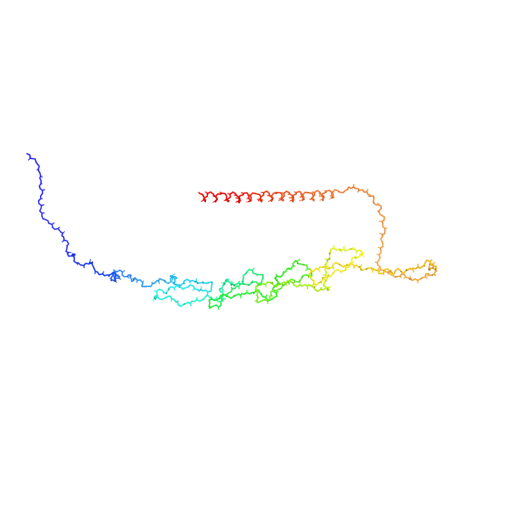CA 1
ATOM 695 C C . ASN A 1 97 ? -14.375 -10.503 17.659 1.00 97.56 97 ASN A C 1
ATOM 697 O O . ASN A 1 97 ? -13.964 -11.598 18.040 1.00 97.56 97 ASN A O 1
ATOM 701 N N . GLY A 1 98 ? -13.705 -9.370 17.882 1.00 97.25 98 GLY A N 1
ATOM 702 C CA . GLY A 1 98 ? -12.470 -9.290 18.661 1.00 97.25 98 GLY A CA 1
ATOM 703 C C . GLY A 1 98 ? -11.201 -9.498 17.843 1.00 97.25 98 GLY A C 1
ATOM 704 O O . GLY A 1 98 ? -10.113 -9.481 18.413 1.00 97.25 98 GLY A O 1
ATOM 705 N N . LYS A 1 99 ? -11.306 -9.667 16.518 1.00 97.88 99 LYS A N 1
ATOM 706 C CA . LYS A 1 99 ? -10.146 -9.835 15.643 1.00 97.88 99 LYS A CA 1
ATOM 707 C C . LYS A 1 99 ? -9.889 -8.568 14.831 1.00 97.88 99 LYS A C 1
ATOM 709 O O . LYS A 1 99 ? -10.803 -7.996 14.241 1.00 97.88 99 LYS A O 1
ATOM 714 N N . CYS A 1 100 ? -8.620 -8.177 14.753 1.00 98.12 100 CYS A N 1
ATOM 715 C CA . CYS A 1 100 ? -8.162 -7.187 13.786 1.00 98.12 100 CYS A CA 1
ATOM 716 C C . CYS A 1 100 ? -8.022 -7.823 12.396 1.00 98.12 100 CYS A C 1
ATOM 718 O O . CYS A 1 100 ? -7.479 -8.925 12.263 1.00 98.12 100 CYS A O 1
ATOM 720 N N . VAL A 1 101 ? -8.545 -7.158 11.367 1.00 97.25 101 VAL A N 1
ATOM 721 C CA . VAL A 1 101 ? -8.483 -7.627 9.982 1.00 97.25 101 VAL A CA 1
ATOM 722 C C . VAL A 1 101 ? -7.604 -6.697 9.169 1.00 97.25 101 VAL A C 1
ATOM 724 O O . VAL A 1 101 ? -7.996 -5.551 8.930 1.00 97.25 101 VAL A O 1
ATOM 727 N N . ASP A 1 102 ? -6.496 -7.254 8.683 1.00 96.94 102 ASP A N 1
ATOM 728 C CA . ASP A 1 102 ? -5.573 -6.585 7.771 1.00 96.94 102 ASP A CA 1
ATOM 729 C C . ASP A 1 102 ? -6.314 -6.083 6.518 1.00 96.94 102 ASP A C 1
ATOM 731 O O . ASP A 1 102 ? -7.104 -6.810 5.892 1.00 96.94 102 ASP A O 1
ATOM 735 N N . LYS A 1 103 ? -6.088 -4.820 6.164 1.00 96.81 103 LYS A N 1
ATOM 736 C CA . LYS A 1 103 ? -6.601 -4.181 4.952 1.00 96.81 103 LYS A CA 1
ATOM 737 C C . LYS A 1 103 ? -5.441 -3.732 4.086 1.00 96.81 103 LYS A C 1
ATOM 739 O O . LYS A 1 103 ? -4.397 -3.327 4.568 1.00 96.81 103 LYS A O 1
ATOM 744 N N . TYR A 1 104 ? -5.668 -3.746 2.780 1.00 97.50 104 TYR A N 1
ATOM 745 C CA . TYR A 1 104 ? -4.661 -3.377 1.792 1.00 97.50 104 TYR A CA 1
ATOM 746 C C . TYR A 1 104 ? -5.175 -2.236 0.925 1.00 97.50 104 TYR A C 1
ATOM 748 O O . TYR A 1 104 ? -6.390 -2.038 0.785 1.00 97.50 104 TYR A O 1
ATOM 756 N N . LEU A 1 105 ? -4.248 -1.480 0.341 1.00 97.81 105 LEU A N 1
ATOM 757 C CA . LEU A 1 105 ? -4.592 -0.491 -0.672 1.00 97.81 105 LEU A CA 1
ATOM 758 C C . LEU A 1 105 ? -5.265 -1.175 -1.874 1.00 97.81 105 LEU A C 1
ATOM 760 O O . LEU A 1 105 ? -4.994 -2.345 -2.150 1.00 97.81 105 LEU A O 1
ATOM 764 N N . PRO A 1 106 ? -6.155 -0.474 -2.599 1.00 97.88 106 PRO A N 1
ATOM 765 C CA . PRO A 1 106 ? -6.832 -1.044 -3.754 1.00 97.88 106 PRO A CA 1
ATOM 766 C C . PRO A 1 106 ? -5.867 -1.591 -4.811 1.00 97.88 106 PRO A C 1
ATOM 768 O O . PRO A 1 106 ? -4.774 -1.065 -5.028 1.00 97.88 106 PRO A O 1
ATOM 771 N N . SER A 1 107 ? -6.324 -2.615 -5.532 1.00 97.94 107 SER A N 1
ATOM 772 C CA . SER A 1 107 ? -5.606 -3.110 -6.705 1.00 97.94 107 SER A CA 1
ATOM 773 C C . SER A 1 107 ? -5.363 -1.975 -7.707 1.00 97.94 107 SER A C 1
ATOM 775 O O . SER A 1 107 ? -6.270 -1.183 -7.983 1.00 97.94 107 SER A O 1
ATOM 777 N N . GLY A 1 108 ? -4.143 -1.882 -8.234 1.00 96.81 108 GLY A N 1
ATOM 778 C CA . GLY A 1 108 ? -3.742 -0.827 -9.166 1.00 96.81 108 GLY A CA 1
ATOM 779 C C . GLY A 1 108 ? -3.226 0.459 -8.510 1.00 96.81 108 GLY A C 1
ATOM 780 O O . GLY A 1 108 ? -2.817 1.374 -9.224 1.00 96.81 108 GLY A O 1
ATOM 781 N N . THR A 1 109 ? -3.199 0.563 -7.175 1.00 98.06 109 THR A N 1
ATOM 782 C CA . THR A 1 109 ? -2.481 1.657 -6.506 1.00 98.06 109 THR A CA 1
ATOM 783 C C . THR A 1 109 ? -0.985 1.553 -6.807 1.00 98.06 109 THR A C 1
ATOM 785 O O . THR A 1 109 ? -0.377 0.523 -6.539 1.00 98.06 109 THR A O 1
ATOM 788 N N . VAL A 1 110 ? -0.389 2.601 -7.384 1.00 97.69 110 VAL A N 1
ATOM 789 C CA . VAL A 1 110 ? 1.050 2.633 -7.701 1.00 97.69 110 VAL A CA 1
ATOM 790 C C . VAL A 1 110 ? 1.858 2.627 -6.409 1.00 97.69 110 VAL A C 1
ATOM 792 O O . VAL A 1 110 ? 1.641 3.471 -5.541 1.00 97.69 110 VAL A O 1
ATOM 795 N N . CYS A 1 111 ? 2.785 1.680 -6.308 1.00 98.00 111 CYS A N 1
ATOM 796 C CA . CYS A 1 111 ? 3.655 1.497 -5.149 1.00 98.00 111 CYS A CA 1
ATOM 797 C C . CYS A 1 111 ? 5.140 1.349 -5.520 1.00 98.00 111 CYS A C 1
ATOM 799 O O . CYS A 1 111 ? 5.990 1.445 -4.636 1.00 98.00 111 CYS A O 1
ATOM 801 N N . GLY A 1 112 ? 5.441 1.111 -6.801 1.00 96.50 112 GLY A N 1
ATOM 802 C CA . GLY A 1 112 ? 6.793 0.969 -7.336 1.00 96.50 112 GLY A CA 1
ATOM 803 C C . GLY A 1 112 ? 7.519 2.288 -7.607 1.00 96.50 112 GLY A C 1
ATOM 804 O O . GLY A 1 112 ? 6.985 3.376 -7.358 1.00 96.50 112 GLY A O 1
ATOM 805 N N . ASP A 1 113 ? 8.742 2.209 -8.138 1.00 95.38 113 ASP A N 1
ATOM 806 C CA . ASP A 1 113 ? 9.579 3.391 -8.358 1.00 95.38 113 ASP A CA 1
ATOM 807 C C . ASP A 1 113 ? 9.147 4.178 -9.603 1.00 95.38 113 ASP A C 1
ATOM 809 O O . ASP A 1 113 ? 9.449 3.849 -10.750 1.00 95.38 113 ASP A O 1
ATOM 813 N N . THR A 1 114 ? 8.465 5.297 -9.368 1.00 92.06 114 THR A N 1
ATOM 814 C CA . THR A 1 114 ? 8.047 6.221 -10.435 1.00 92.06 114 THR A CA 1
ATOM 815 C C . THR A 1 114 ? 9.183 7.077 -11.011 1.00 92.06 114 THR A C 1
ATOM 817 O O . THR A 1 114 ? 8.978 7.761 -12.015 1.00 92.06 114 THR A O 1
ATOM 820 N N . ALA A 1 115 ? 10.374 7.061 -10.404 1.00 92.94 115 ALA A N 1
ATOM 821 C CA . ALA A 1 115 ? 11.532 7.845 -10.825 1.00 92.94 115 ALA A CA 1
ATOM 822 C C . ALA A 1 115 ? 12.561 7.043 -11.647 1.00 92.94 115 ALA A C 1
ATOM 824 O O . ALA A 1 115 ? 13.496 7.641 -12.181 1.00 92.94 115 ALA A O 1
ATOM 825 N N . ALA A 1 116 ? 12.378 5.728 -11.814 1.00 89.75 116 ALA A N 1
ATOM 826 C CA . ALA A 1 116 ? 13.325 4.825 -12.480 1.00 89.75 116 ALA A CA 1
ATOM 827 C C . ALA A 1 116 ? 13.444 5.000 -14.016 1.00 89.75 116 ALA A C 1
ATOM 829 O O . ALA A 1 116 ? 14.200 4.289 -14.679 1.00 89.75 116 ALA A O 1
ATOM 830 N N . GLY A 1 117 ? 12.751 5.982 -14.600 1.00 91.38 117 GLY A N 1
ATOM 831 C CA . GLY A 1 117 ? 12.826 6.299 -16.027 1.00 91.38 117 GLY A CA 1
ATOM 832 C C . GLY A 1 117 ? 11.966 5.383 -16.912 1.00 91.38 117 GLY A C 1
ATOM 833 O O . GLY A 1 117 ? 11.230 4.539 -16.413 1.00 91.38 117 GLY A O 1
ATOM 834 N N . PRO A 1 118 ? 12.026 5.549 -18.247 1.00 95.12 118 PRO A N 1
ATOM 835 C CA . PRO A 1 118 ? 11.069 4.930 -19.172 1.00 95.12 118 PRO A CA 1
ATOM 836 C C . PRO A 1 118 ? 11.221 3.409 -19.325 1.00 95.12 118 PRO A C 1
ATOM 838 O O . PRO A 1 118 ? 10.322 2.771 -19.866 1.00 95.12 118 PRO A O 1
ATOM 841 N N . CYS A 1 119 ? 12.346 2.833 -18.886 1.00 97.06 119 CYS A N 1
ATOM 842 C CA . CYS A 1 119 ? 12.604 1.396 -18.997 1.00 97.06 119 CYS A CA 1
ATOM 843 C C . CYS A 1 119 ? 12.151 0.583 -17.780 1.00 97.06 119 CYS A C 1
ATOM 845 O O . CYS A 1 119 ? 12.141 -0.647 -17.854 1.00 97.06 119 CYS A O 1
ATOM 847 N N . SER A 1 120 ? 11.746 1.255 -16.700 1.00 97.38 120 SER A N 1
ATOM 848 C CA . SER A 1 120 ? 11.120 0.632 -15.537 1.00 97.38 120 SER A CA 1
ATOM 849 C C . SER A 1 120 ? 9.629 0.947 -15.523 1.00 97.38 120 SER A C 1
ATOM 851 O O . SER A 1 120 ? 9.218 2.086 -15.756 1.00 97.38 120 SER A O 1
ATOM 853 N N . ILE A 1 121 ? 8.813 -0.062 -15.250 1.00 96.75 121 ILE A N 1
ATOM 854 C CA . ILE A 1 121 ? 7.373 0.071 -15.078 1.00 96.75 121 ILE A CA 1
ATOM 855 C C . ILE A 1 121 ? 7.090 -0.084 -13.588 1.00 96.75 121 ILE A C 1
ATOM 857 O O . ILE A 1 121 ? 7.169 -1.186 -13.047 1.00 96.75 121 ILE A O 1
ATOM 861 N N . ALA A 1 122 ? 6.738 1.030 -12.942 1.00 97.19 122 ALA A N 1
ATOM 862 C CA . ALA A 1 122 ? 6.413 1.049 -11.522 1.00 97.19 122 ALA A CA 1
ATOM 863 C C . ALA A 1 122 ? 5.322 0.019 -11.186 1.00 97.19 122 ALA A C 1
ATOM 865 O O . ALA A 1 122 ? 4.238 0.018 -11.780 1.00 97.19 122 ALA A O 1
ATOM 866 N N . ALA A 1 123 ? 5.606 -0.824 -10.199 1.00 97.88 123 ALA A N 1
ATOM 867 C CA . ALA A 1 123 ? 4.683 -1.807 -9.667 1.00 97.88 123 ALA A CA 1
ATOM 868 C C . ALA A 1 123 ? 3.405 -1.181 -9.092 1.00 97.88 123 ALA A C 1
ATOM 870 O O . ALA A 1 123 ? 3.366 -0.034 -8.624 1.00 97.88 123 ALA A O 1
ATOM 871 N N . THR A 1 124 ? 2.345 -1.990 -9.081 1.00 98.12 124 THR A N 1
ATOM 872 C CA . THR A 1 124 ? 1.068 -1.642 -8.458 1.00 98.12 124 THR A CA 1
ATOM 873 C C . THR A 1 124 ? 0.652 -2.696 -7.441 1.00 98.12 124 THR A C 1
ATOM 875 O O . THR A 1 124 ? 0.975 -3.876 -7.574 1.00 98.12 124 THR A O 1
ATOM 878 N N . CYS A 1 125 ? -0.077 -2.262 -6.418 1.00 98.31 125 CYS A N 1
ATOM 879 C CA . CYS A 1 125 ? -0.630 -3.135 -5.398 1.00 98.31 125 CYS A CA 1
ATOM 880 C C . CYS A 1 125 ? -1.579 -4.160 -6.020 1.00 98.31 125 CYS A C 1
ATOM 882 O O . CYS A 1 125 ? -2.397 -3.831 -6.882 1.00 98.31 125 CYS A O 1
ATOM 884 N N . THR A 1 126 ? -1.514 -5.397 -5.536 1.00 96.62 126 THR A N 1
ATOM 885 C CA . THR A 1 126 ? -2.407 -6.482 -5.965 1.00 96.62 126 THR A CA 1
ATOM 886 C C . THR A 1 126 ? -3.807 -6.338 -5.368 1.00 96.62 126 THR A C 1
ATOM 888 O O . THR A 1 126 ? -4.790 -6.721 -6.002 1.00 96.62 126 THR A O 1
ATOM 891 N N . GLY A 1 127 ? -3.907 -5.716 -4.188 1.00 96.25 127 GLY A N 1
ATOM 892 C CA . GLY A 1 127 ? -5.144 -5.528 -3.426 1.00 96.25 127 GLY A CA 1
ATOM 893 C C . GLY A 1 127 ? -5.401 -6.592 -2.354 1.00 96.25 127 GLY A C 1
ATOM 894 O O . GLY A 1 127 ? -6.411 -6.517 -1.657 1.00 96.25 127 GLY A O 1
ATOM 895 N N . ASP A 1 128 ? -4.508 -7.572 -2.217 1.00 95.88 128 ASP A N 1
ATOM 896 C CA . ASP A 1 128 ? -4.627 -8.708 -1.293 1.00 95.88 128 ASP A CA 1
ATOM 897 C C . ASP A 1 128 ? -3.386 -8.932 -0.406 1.00 95.88 128 ASP A C 1
ATOM 899 O O . ASP A 1 128 ? -3.364 -9.876 0.383 1.00 95.88 128 ASP A O 1
ATOM 903 N N . MET A 1 129 ? -2.380 -8.055 -0.493 1.00 94.94 129 MET A N 1
ATOM 904 C CA . MET A 1 129 ? -1.228 -8.017 0.411 1.00 94.94 129 MET A CA 1
ATOM 905 C C . MET A 1 129 ? -0.696 -6.586 0.575 1.00 94.94 129 MET A C 1
ATOM 907 O O . MET A 1 129 ? -0.881 -5.750 -0.309 1.00 94.94 129 MET A O 1
ATOM 911 N N . GLY A 1 130 ? 0.005 -6.312 1.681 1.00 96.25 130 GLY A N 1
ATOM 912 C CA . GLY A 1 130 ? 0.566 -4.981 1.943 1.00 96.25 130 GLY A CA 1
ATOM 913 C C . GLY A 1 130 ? 1.950 -4.734 1.338 1.00 96.25 130 GLY A C 1
ATOM 914 O O . GLY A 1 130 ? 2.378 -3.585 1.254 1.00 96.25 130 GLY A O 1
ATOM 915 N N . PHE A 1 131 ? 2.650 -5.766 0.860 1.00 96.44 131 PHE A N 1
ATOM 916 C CA . PHE A 1 131 ? 3.922 -5.591 0.153 1.00 96.44 131 PHE A CA 1
ATOM 917 C C . PHE A 1 131 ? 3.701 -5.099 -1.280 1.00 96.44 131 PHE A C 1
ATOM 919 O O . PHE A 1 131 ? 2.798 -5.567 -1.973 1.00 96.44 131 PHE A O 1
ATOM 926 N N . CYS A 1 132 ? 4.563 -4.192 -1.740 1.00 97.56 132 CYS A N 1
ATOM 927 C CA . CYS A 1 132 ? 4.625 -3.846 -3.156 1.00 97.56 132 CYS A CA 1
ATOM 928 C C . CYS A 1 132 ? 5.413 -4.922 -3.914 1.00 97.56 132 CYS A C 1
ATOM 930 O O . CYS A 1 132 ? 6.507 -5.282 -3.462 1.00 97.56 132 CYS A O 1
ATOM 932 N N . PRO A 1 133 ? 4.900 -5.449 -5.038 1.00 97.12 133 PRO A N 1
ATOM 933 C CA . PRO A 1 133 ? 5.692 -6.323 -5.890 1.00 97.12 133 PRO A CA 1
ATOM 934 C C . PRO A 1 133 ? 6.880 -5.560 -6.512 1.00 97.12 133 PRO A C 1
ATOM 936 O O . PRO A 1 133 ? 6.893 -4.330 -6.505 1.00 97.12 133 PRO A O 1
ATOM 939 N N . PRO A 1 134 ? 7.894 -6.267 -7.040 1.00 96.44 134 PRO A N 1
ATOM 940 C CA . PRO A 1 134 ? 8.963 -5.636 -7.808 1.00 96.44 134 PRO A CA 1
ATOM 941 C C . PRO A 1 134 ? 8.427 -4.941 -9.063 1.00 96.44 134 PRO A C 1
ATOM 943 O O . PRO A 1 134 ? 7.443 -5.398 -9.644 1.00 96.44 134 PRO A O 1
ATOM 946 N N . ASP A 1 135 ? 9.110 -3.881 -9.491 1.00 96.69 135 ASP A N 1
ATOM 947 C CA . ASP A 1 135 ? 8.843 -3.224 -10.772 1.00 96.69 135 ASP A CA 1
ATOM 948 C C . ASP A 1 135 ? 9.054 -4.187 -11.948 1.00 96.69 135 ASP A C 1
ATOM 950 O O . ASP A 1 135 ? 9.952 -5.037 -11.929 1.00 96.69 135 ASP A O 1
ATOM 954 N N . ASP A 1 136 ? 8.240 -4.010 -12.987 1.00 97.44 136 ASP A N 1
ATOM 955 C CA . ASP A 1 136 ? 8.382 -4.718 -14.256 1.00 97.44 136 ASP A CA 1
ATOM 956 C C . ASP A 1 136 ? 9.318 -3.951 -15.199 1.00 97.44 136 ASP A C 1
ATOM 958 O O . ASP A 1 136 ? 9.572 -2.753 -15.047 1.00 97.44 136 ASP A O 1
ATOM 962 N N . TYR A 1 137 ? 9.815 -4.630 -16.231 1.00 97.50 137 TYR A N 1
ATOM 963 C CA . TYR A 1 137 ? 10.652 -4.004 -17.252 1.00 97.50 137 TYR A CA 1
ATOM 964 C C . TYR A 1 137 ? 9.862 -3.698 -18.516 1.00 97.50 137 TYR A C 1
ATOM 966 O O . TYR A 1 137 ? 9.068 -4.509 -18.999 1.00 97.50 137 TYR A O 1
ATOM 974 N N . ALA A 1 138 ? 10.117 -2.519 -19.079 1.00 97.19 138 ALA A N 1
ATOM 975 C CA . ALA A 1 138 ? 9.568 -2.141 -20.369 1.00 97.19 138 ALA A CA 1
ATOM 976 C C . ALA A 1 138 ? 10.099 -3.049 -21.489 1.00 97.19 138 ALA A C 1
ATOM 978 O O . ALA A 1 138 ? 11.251 -3.486 -21.464 1.00 97.19 138 ALA A O 1
ATOM 979 N N . ASP A 1 139 ? 9.269 -3.298 -22.503 1.00 97.06 139 ASP A N 1
ATOM 980 C CA . ASP A 1 139 ? 9.665 -4.075 -23.678 1.00 97.06 139 ASP A CA 1
ATOM 981 C C . ASP A 1 139 ? 10.783 -3.387 -24.487 1.00 97.06 139 ASP A C 1
ATOM 983 O O . ASP A 1 139 ? 10.947 -2.166 -24.470 1.00 97.06 139 ASP A O 1
ATOM 987 N N . THR A 1 140 ? 11.513 -4.182 -25.272 1.00 97.12 140 THR A N 1
ATOM 988 C CA . THR A 1 140 ? 12.616 -3.727 -26.136 1.00 97.12 140 THR A CA 1
ATOM 989 C C . THR A 1 140 ? 12.225 -2.759 -27.262 1.00 97.12 140 THR A C 1
ATOM 991 O O . THR A 1 140 ? 13.093 -2.263 -27.983 1.00 97.12 140 THR A O 1
ATOM 994 N N . SER A 1 141 ? 10.931 -2.485 -27.442 1.00 95.81 141 SER A N 1
ATOM 995 C CA . SER A 1 141 ? 10.403 -1.462 -28.351 1.00 95.81 141 SER A CA 1
ATOM 996 C C . SER A 1 141 ? 10.179 -0.096 -27.697 1.00 95.81 141 SER A C 1
ATOM 998 O O . SER A 1 141 ? 9.947 0.883 -28.411 1.00 95.81 141 SER A O 1
ATOM 1000 N N . VAL A 1 142 ? 10.277 0.008 -26.368 1.00 97.19 142 VAL A N 1
ATOM 1001 C CA . VAL A 1 142 ? 10.128 1.281 -25.656 1.00 97.19 142 VAL A CA 1
ATOM 1002 C C . VAL A 1 142 ? 11.371 2.135 -25.865 1.00 97.19 142 VAL A C 1
ATOM 1004 O O . VAL A 1 142 ? 12.494 1.703 -25.609 1.00 97.19 142 VAL A O 1
ATOM 1007 N N . GLN A 1 143 ? 11.157 3.350 -26.365 1.00 96.25 143 GLN A N 1
ATOM 1008 C CA . GLN A 1 143 ? 12.214 4.329 -26.579 1.00 96.25 143 GLN A CA 1
ATOM 1009 C C . GLN A 1 143 ? 12.690 4.911 -25.252 1.00 96.25 143 GLN A C 1
ATOM 1011 O O . GLN A 1 143 ? 11.902 5.175 -24.344 1.00 96.25 143 GLN A O 1
ATOM 1016 N N . CYS A 1 144 ? 13.986 5.161 -25.176 1.00 96.19 144 CYS A N 1
ATOM 1017 C CA . CYS A 1 144 ? 14.619 5.817 -24.047 1.00 96.19 144 CYS A CA 1
ATOM 1018 C C . CYS A 1 144 ? 15.706 6.777 -24.552 1.00 96.19 144 CYS A C 1
ATOM 1020 O O . CYS A 1 144 ? 15.862 6.958 -25.760 1.00 96.19 144 CYS A O 1
ATOM 1022 N N . THR A 1 145 ? 16.411 7.420 -23.625 1.00 94.44 145 THR A N 1
ATOM 1023 C CA . THR A 1 145 ? 17.545 8.300 -23.925 1.00 94.44 145 THR A CA 1
ATOM 1024 C C . THR A 1 145 ? 18.763 7.750 -23.196 1.00 94.44 145 THR A C 1
ATOM 1026 O O . THR A 1 145 ? 18.765 7.701 -21.963 1.00 94.44 145 THR A O 1
ATOM 1029 N N . GLY A 1 146 ? 19.753 7.295 -23.958 1.00 88.06 146 GLY A N 1
ATOM 1030 C CA . GLY A 1 146 ? 21.006 6.744 -23.470 1.00 88.06 146 GLY A CA 1
ATOM 1031 C C . GLY A 1 146 ? 21.992 7.819 -23.008 1.00 88.06 146 GLY A C 1
ATOM 1032 O O . GLY A 1 146 ? 21.635 8.960 -22.706 1.00 88.06 146 GLY A O 1
ATOM 1033 N N . ALA A 1 147 ? 23.264 7.433 -22.900 1.00 89.19 147 ALA A N 1
ATOM 1034 C CA . ALA A 1 147 ? 24.332 8.342 -22.488 1.00 89.19 147 ALA A CA 1
ATOM 1035 C C . ALA A 1 147 ? 24.876 9.190 -23.655 1.00 89.19 147 ALA A C 1
ATOM 1037 O O . ALA A 1 147 ? 25.465 10.249 -23.417 1.00 89.19 147 ALA A O 1
ATOM 1038 N N . SER A 1 148 ? 24.699 8.736 -24.899 1.00 88.38 148 SER A N 1
ATOM 1039 C CA . SER A 1 148 ? 25.334 9.304 -26.089 1.00 88.38 148 SER A CA 1
ATOM 1040 C C . SER A 1 148 ? 24.310 9.953 -27.020 1.00 88.38 148 SER A C 1
ATOM 1042 O O . SER A 1 148 ? 23.855 9.318 -27.953 1.00 88.38 148 SER A O 1
ATOM 1044 N N . GLN A 1 149 ? 23.997 11.244 -26.849 1.00 89.00 149 GLN A N 1
ATOM 1045 C CA . GLN A 1 149 ? 22.984 11.904 -27.694 1.00 89.00 149 GLN A CA 1
ATOM 1046 C C . GLN A 1 149 ? 23.564 12.892 -28.721 1.00 89.00 149 GLN A C 1
ATOM 1048 O O . GLN A 1 149 ? 24.501 13.644 -28.440 1.00 89.00 149 GLN A O 1
ATOM 1053 N N . GLY A 1 150 ? 22.932 12.967 -29.895 1.00 80.75 150 GLY A N 1
ATOM 1054 C CA . GLY A 1 150 ? 23.079 14.051 -30.874 1.00 80.75 150 GLY A CA 1
ATOM 1055 C C . GLY A 1 150 ? 24.285 13.947 -31.813 1.00 80.75 150 GLY A C 1
ATOM 1056 O O . GLY A 1 150 ? 24.586 14.900 -32.535 1.00 80.75 150 GLY A O 1
ATOM 1057 N N . GLY A 1 151 ? 24.991 12.814 -31.821 1.00 85.38 151 GLY A N 1
ATOM 1058 C CA . GLY A 1 151 ? 26.115 12.562 -32.725 1.00 85.38 151 GLY A CA 1
ATOM 1059 C C . GLY A 1 151 ? 25.684 12.128 -34.133 1.00 85.38 151 GLY A C 1
ATOM 1060 O O . GLY A 1 151 ? 24.632 11.535 -34.327 1.00 85.38 151 GLY A O 1
ATOM 1061 N N . ALA A 1 152 ? 26.540 12.327 -35.144 1.00 86.31 152 ALA A N 1
ATOM 1062 C CA . ALA A 1 152 ? 26.280 11.850 -36.515 1.00 86.31 152 ALA A CA 1
ATOM 1063 C C . ALA A 1 152 ? 26.181 10.311 -36.639 1.00 86.31 152 ALA A C 1
ATOM 1065 O O . ALA A 1 152 ? 25.729 9.801 -37.665 1.00 86.31 152 ALA A O 1
ATOM 1066 N N . CYS A 1 153 ? 26.625 9.588 -35.607 1.00 86.81 153 CYS A N 1
ATOM 1067 C CA . CYS A 1 153 ? 26.548 8.133 -35.480 1.00 86.81 153 CYS A CA 1
ATOM 1068 C C . CYS A 1 153 ? 25.564 7.682 -34.384 1.00 86.81 153 CYS A C 1
ATOM 1070 O O . CYS A 1 153 ? 25.515 6.492 -34.092 1.00 86.81 153 CYS A O 1
ATOM 1072 N N . ASP A 1 154 ? 24.820 8.607 -33.780 1.00 90.31 154 ASP A N 1
ATOM 1073 C CA . ASP A 1 154 ? 23.818 8.323 -32.753 1.00 90.31 154 ASP A CA 1
ATOM 1074 C C . ASP A 1 154 ? 22.536 7.765 -33.398 1.00 90.31 154 ASP A C 1
ATOM 1076 O O . ASP A 1 154 ? 22.099 8.250 -34.450 1.00 90.31 154 ASP A O 1
ATOM 1080 N N . ALA A 1 155 ? 21.968 6.709 -32.819 1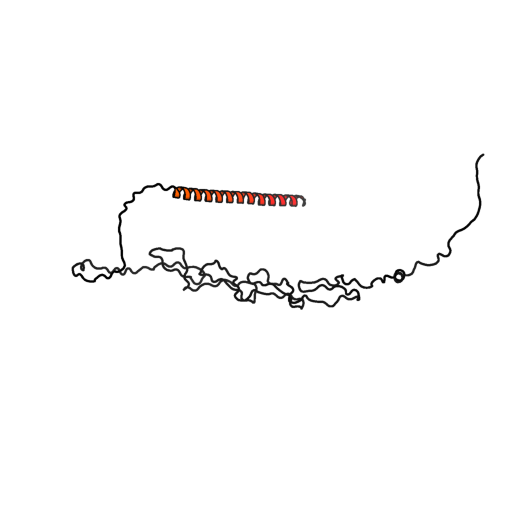.00 89.94 155 ALA A N 1
ATOM 1081 C CA . ALA A 1 155 ? 20.699 6.131 -33.241 1.00 89.94 155 ALA A CA 1
ATOM 1082 C C . ALA A 1 155 ? 19.687 6.177 -32.091 1.00 89.94 155 ALA A C 1
ATOM 1084 O O . ALA A 1 155 ? 20.022 6.400 -30.944 1.00 89.94 155 ALA A O 1
ATOM 1085 N N . GLN A 1 156 ? 18.409 5.959 -32.402 1.00 93.06 156 GLN A N 1
ATOM 1086 C CA . GLN A 1 156 ? 17.384 5.923 -31.362 1.00 93.06 156 GLN A CA 1
ATOM 1087 C C . GLN A 1 156 ? 17.636 4.768 -30.380 1.00 93.06 156 GLN A C 1
ATOM 1089 O O . GLN A 1 156 ? 17.677 3.603 -30.797 1.00 93.06 156 GLN A O 1
ATOM 1094 N N . ASP A 1 157 ? 17.705 5.104 -29.093 1.00 95.56 157 ASP A N 1
ATOM 1095 C CA . ASP A 1 157 ? 17.871 4.151 -27.998 1.00 95.56 157 ASP A CA 1
ATOM 1096 C C . ASP A 1 157 ? 16.555 3.474 -27.636 1.00 95.56 157 ASP A C 1
ATOM 1098 O O . ASP A 1 157 ? 15.463 4.045 -27.776 1.00 95.56 157 ASP A O 1
ATOM 1102 N N . TYR A 1 158 ? 16.679 2.245 -27.144 1.00 96.31 158 TYR A N 1
ATOM 1103 C CA . TYR A 1 158 ? 15.556 1.420 -26.718 1.00 96.31 158 TYR A CA 1
ATOM 1104 C C . TYR A 1 158 ? 15.906 0.662 -25.446 1.00 96.31 158 TYR A C 1
ATOM 1106 O O . TYR A 1 158 ? 17.071 0.345 -25.205 1.00 96.31 158 TYR A O 1
ATOM 1114 N N . CYS A 1 159 ? 14.895 0.329 -24.655 1.00 97.75 159 CYS A N 1
ATOM 1115 C CA . CYS A 1 159 ? 15.081 -0.500 -23.475 1.00 97.75 159 CYS A CA 1
ATOM 1116 C C . CYS A 1 159 ? 15.617 -1.896 -23.840 1.00 97.75 159 CYS A C 1
ATOM 1118 O O . CYS A 1 159 ? 15.390 -2.410 -24.939 1.00 97.75 159 CYS A O 1
ATOM 1120 N N . ASP A 1 160 ? 16.339 -2.525 -22.916 1.00 96.06 160 ASP A N 1
ATOM 1121 C CA . ASP A 1 160 ? 16.909 -3.869 -23.085 1.00 96.06 160 ASP A CA 1
ATOM 1122 C C . ASP A 1 160 ? 15.991 -5.002 -22.587 1.00 96.06 160 ASP A C 1
ATOM 1124 O O . ASP A 1 160 ? 16.347 -6.176 -22.693 1.00 96.06 160 ASP A O 1
ATOM 1128 N N . GLY A 1 161 ? 14.812 -4.670 -22.050 1.00 96.19 161 GLY A N 1
ATOM 1129 C CA . GLY A 1 161 ? 13.908 -5.629 -21.404 1.00 96.19 161 GLY A CA 1
ATOM 1130 C C . GLY A 1 161 ? 14.329 -6.036 -19.987 1.00 96.19 161 GLY A C 1
ATOM 1131 O O . GLY A 1 161 ? 13.726 -6.931 -19.407 1.00 96.19 161 GLY A O 1
ATOM 1132 N N . SER A 1 162 ? 15.370 -5.407 -19.438 1.00 95.81 162 SER A N 1
ATOM 1133 C CA . SER A 1 162 ? 15.934 -5.649 -18.101 1.00 95.81 162 SER A CA 1
ATOM 1134 C C . SER A 1 162 ? 16.041 -4.361 -17.271 1.00 95.81 162 SER A C 1
ATOM 1136 O O . SER A 1 162 ? 16.805 -4.297 -16.310 1.00 95.81 162 SER A O 1
ATOM 1138 N N . GLY A 1 163 ? 15.296 -3.322 -17.659 1.00 95.06 163 GLY A N 1
ATOM 1139 C CA . GLY A 1 163 ? 15.243 -2.042 -16.955 1.00 95.06 163 GLY A CA 1
ATOM 1140 C C . GLY A 1 163 ? 16.300 -1.023 -17.382 1.00 95.06 163 GLY A C 1
ATOM 1141 O O . GLY A 1 163 ? 16.257 0.107 -16.901 1.00 95.06 163 GLY A O 1
ATOM 1142 N N . ASN A 1 164 ? 17.212 -1.357 -18.304 1.00 95.38 164 ASN A N 1
ATOM 1143 C CA . ASN A 1 164 ? 18.236 -0.416 -18.761 1.00 95.38 164 ASN A CA 1
ATOM 1144 C C . ASN A 1 164 ? 17.896 0.162 -20.133 1.00 95.38 164 ASN A C 1
ATOM 1146 O O . ASN A 1 164 ? 17.328 -0.505 -21.000 1.00 95.38 164 ASN A O 1
ATOM 1150 N N . CYS A 1 165 ? 18.319 1.405 -20.351 1.00 96.00 165 CYS A N 1
ATOM 1151 C CA . CYS A 1 165 ? 18.328 1.995 -21.679 1.00 96.00 165 CYS A CA 1
ATOM 1152 C C . CYS A 1 165 ? 19.569 1.522 -22.445 1.00 96.00 165 CYS A C 1
ATOM 1154 O O . CYS A 1 165 ? 20.696 1.817 -22.039 1.00 96.00 165 CYS A O 1
ATOM 1156 N N . ALA A 1 166 ? 19.375 0.778 -23.535 1.00 94.94 166 ALA A N 1
ATOM 1157 C CA . ALA A 1 166 ? 20.464 0.345 -24.397 1.00 94.94 166 ALA A CA 1
ATOM 1158 C C . ALA A 1 166 ? 20.788 1.437 -25.423 1.00 94.94 166 ALA A C 1
ATOM 1160 O O . ALA A 1 166 ? 19.997 1.690 -26.335 1.00 94.94 166 ALA A O 1
ATOM 1161 N N . ASP A 1 167 ? 21.974 2.025 -25.270 1.00 92.94 167 ASP A N 1
ATOM 1162 C CA . ASP A 1 167 ? 22.548 3.020 -26.178 1.00 92.94 167 ASP A CA 1
ATOM 1163 C C . ASP A 1 167 ? 22.824 2.383 -27.552 1.00 92.94 167 ASP A C 1
ATOM 1165 O O . ASP A 1 167 ? 23.541 1.373 -27.652 1.00 92.94 167 ASP A O 1
ATOM 1169 N N . ARG A 1 168 ? 22.198 2.909 -28.610 1.00 90.50 168 ARG A N 1
ATOM 1170 C CA . ARG A 1 168 ? 22.306 2.359 -29.965 1.00 90.50 168 ARG A CA 1
ATOM 1171 C C . ARG A 1 168 ? 23.039 3.321 -30.876 1.00 90.50 168 ARG A C 1
ATOM 1173 O O . ARG A 1 168 ? 22.676 4.469 -31.059 1.00 90.50 168 ARG A O 1
ATOM 1180 N N . PHE A 1 169 ? 23.995 2.767 -31.608 1.00 90.56 169 PHE A N 1
ATOM 1181 C CA . PHE A 1 169 ? 24.742 3.507 -32.615 1.00 90.56 169 PHE A CA 1
ATOM 1182 C C . PHE A 1 169 ? 24.278 3.116 -34.011 1.00 90.56 169 PHE A C 1
ATOM 1184 O O . PHE A 1 169 ? 23.921 1.960 -34.274 1.00 90.56 169 PHE A O 1
ATOM 1191 N N . LEU A 1 170 ? 24.323 4.070 -34.942 1.00 85.75 170 LEU A N 1
ATOM 1192 C CA . LEU A 1 170 ? 24.189 3.772 -36.359 1.00 85.75 170 LEU A CA 1
ATOM 1193 C C . LEU A 1 170 ? 25.287 2.763 -36.706 1.00 85.75 170 LEU A C 1
ATOM 1195 O O . LEU A 1 170 ? 26.475 3.090 -36.689 1.00 85.75 170 LEU A O 1
ATOM 1199 N N . GLY A 1 171 ? 24.881 1.526 -37.011 1.00 73.19 171 GLY A N 1
ATOM 1200 C CA . GLY A 1 171 ? 25.785 0.513 -37.549 1.00 73.19 171 GLY A CA 1
ATOM 1201 C C . GLY A 1 171 ? 26.524 1.071 -38.767 1.00 73.19 171 GLY A C 1
ATOM 1202 O O . GLY A 1 171 ? 26.069 2.077 -39.327 1.00 73.19 171 GLY A O 1
ATOM 1203 N N . PRO A 1 172 ? 27.647 0.459 -39.194 1.00 63.28 172 PRO A N 1
ATOM 1204 C CA . PRO A 1 172 ? 28.392 0.956 -40.337 1.00 63.28 172 PRO A CA 1
ATOM 1205 C C . PRO A 1 172 ? 27.397 1.152 -41.469 1.00 63.28 172 PRO A C 1
ATOM 1207 O O . PRO A 1 172 ? 26.830 0.189 -41.990 1.00 63.28 172 PRO A O 1
ATOM 1210 N N . LYS A 1 173 ? 27.136 2.420 -41.815 1.00 55.53 173 LYS A N 1
ATOM 1211 C CA . LYS A 1 173 ? 26.522 2.733 -43.091 1.00 55.53 173 LYS A CA 1
ATOM 1212 C C . LYS A 1 173 ? 27.471 2.018 -44.038 1.00 55.53 173 LYS A C 1
ATOM 1214 O O . LYS A 1 173 ? 28.655 2.360 -44.080 1.00 55.53 173 LYS A O 1
ATOM 1219 N N . ALA A 1 174 ? 27.002 0.981 -44.727 1.00 43.41 174 ALA A N 1
ATOM 1220 C CA . ALA A 1 174 ? 27.623 0.646 -45.984 1.00 43.41 174 ALA A CA 1
ATOM 1221 C C . ALA A 1 174 ? 27.513 1.959 -46.750 1.00 43.41 174 ALA A C 1
ATOM 1223 O O . ALA A 1 174 ? 26.436 2.321 -47.226 1.00 43.41 174 ALA A O 1
ATOM 1224 N N . TRP A 1 175 ? 28.583 2.753 -46.723 1.00 43.28 175 TRP A N 1
ATOM 1225 C CA . TRP A 1 175 ? 28.788 3.790 -47.693 1.00 43.28 175 TRP A CA 1
ATOM 1226 C C . TRP A 1 175 ? 28.773 2.990 -48.977 1.00 43.28 175 TRP A C 1
ATOM 1228 O O . TRP A 1 175 ? 29.766 2.384 -49.370 1.00 43.28 175 TRP A O 1
ATOM 1238 N N . GLN A 1 176 ? 27.601 2.906 -49.598 1.00 47.72 176 GLN A N 1
ATOM 1239 C CA . GLN A 1 176 ? 27.509 2.627 -51.006 1.00 47.72 176 GLN A CA 1
ATOM 1240 C C . GLN A 1 176 ? 28.037 3.904 -51.638 1.00 47.72 176 GLN A C 1
ATOM 1242 O O . GLN A 1 176 ? 27.294 4.754 -52.124 1.00 47.72 176 GLN A O 1
ATOM 1247 N N . GLU A 1 177 ? 29.350 4.074 -51.489 1.00 42.59 177 GLU A N 1
ATOM 1248 C CA . GLU A 1 177 ? 30.163 4.985 -52.233 1.00 42.59 177 GLU A CA 1
ATOM 1249 C C . GLU A 1 177 ? 29.877 4.544 -53.652 1.00 42.59 177 GLU A C 1
ATOM 1251 O O . GLU A 1 177 ? 30.347 3.514 -54.141 1.00 42.59 177 GLU A O 1
ATOM 1256 N N . ARG A 1 178 ? 28.940 5.249 -54.283 1.00 47.59 178 ARG A N 1
ATOM 1257 C CA . ARG A 1 178 ? 28.792 5.181 -55.715 1.00 47.59 178 ARG A CA 1
ATOM 1258 C C . ARG A 1 178 ? 30.095 5.800 -56.187 1.00 47.59 178 ARG A C 1
ATOM 1260 O O . ARG A 1 178 ? 30.184 7.013 -56.326 1.00 47.59 178 ARG A O 1
ATOM 1267 N N . VAL A 1 179 ? 31.130 4.970 -56.306 1.00 46.41 179 VAL A N 1
ATOM 1268 C CA . VAL A 1 179 ? 32.366 5.296 -56.995 1.00 46.41 179 VAL A CA 1
ATOM 1269 C C . VAL A 1 179 ? 31.903 5.651 -58.392 1.00 46.41 179 VAL A C 1
ATOM 1271 O O . VAL A 1 179 ? 31.600 4.779 -59.202 1.00 46.41 179 VAL A O 1
ATOM 1274 N N . VAL A 1 180 ? 31.705 6.943 -58.628 1.00 52.03 180 VAL A N 1
ATOM 1275 C CA . VAL A 1 180 ? 31.540 7.472 -59.967 1.00 52.03 180 VAL A CA 1
ATOM 1276 C C . VAL A 1 180 ? 32.971 7.537 -60.481 1.00 52.03 180 VAL A C 1
ATOM 1278 O O . VAL A 1 180 ? 33.733 8.387 -60.014 1.00 52.03 180 VAL A O 1
ATOM 1281 N N . PRO A 1 181 ? 33.412 6.606 -61.346 1.00 45.72 181 PRO A N 1
ATOM 1282 C CA . PRO A 1 181 ? 34.735 6.725 -61.924 1.00 45.72 181 PRO A CA 1
ATOM 1283 C C . PRO A 1 181 ? 34.815 8.068 -62.650 1.00 45.72 181 PRO A C 1
ATOM 1285 O O . PRO A 1 181 ? 33.845 8.524 -63.261 1.00 45.72 181 PRO A O 1
ATOM 1288 N N . CYS A 1 182 ? 35.990 8.691 -62.592 1.00 40.16 182 CYS A N 1
ATOM 1289 C CA . CYS A 1 182 ? 36.301 10.007 -63.161 1.00 40.16 182 CYS A CA 1
ATOM 1290 C C . CYS A 1 182 ? 36.176 10.078 -64.708 1.00 40.16 182 CYS A C 1
ATOM 1292 O O . CYS A 1 182 ? 36.739 10.960 -65.343 1.00 40.16 182 CYS A O 1
ATOM 1294 N N . SER A 1 183 ? 35.471 9.135 -65.337 1.00 51.81 183 SER A N 1
ATOM 1295 C CA . SER A 1 183 ? 35.259 9.000 -66.779 1.00 51.81 183 SER A CA 1
ATOM 1296 C C . SER A 1 183 ? 33.836 9.355 -67.234 1.00 51.81 183 SER A C 1
ATOM 1298 O O . SER A 1 183 ? 33.508 9.153 -68.401 1.00 51.81 183 SER A O 1
ATOM 1300 N N . GLN A 1 184 ? 32.969 9.859 -66.347 1.00 53.28 184 GLN A N 1
ATOM 1301 C CA . GLN A 1 184 ? 31.572 10.194 -66.683 1.00 53.28 184 GLN A CA 1
ATOM 1302 C C . GLN A 1 184 ? 31.235 11.685 -66.531 1.00 53.28 184 GLN A C 1
ATOM 1304 O O . GLN A 1 184 ? 30.090 12.082 -66.732 1.00 53.28 184 GLN A O 1
ATOM 1309 N N . VAL A 1 185 ? 32.218 12.539 -66.236 1.00 47.91 185 VAL A N 1
ATOM 1310 C CA . VAL A 1 185 ? 32.043 13.985 -66.402 1.00 47.91 185 VAL A CA 1
ATOM 1311 C C . VAL A 1 185 ? 32.378 14.309 -67.848 1.00 47.91 185 VAL A C 1
ATOM 1313 O O . VAL A 1 185 ? 33.547 14.489 -68.155 1.00 47.91 185 VAL A O 1
ATOM 1316 N N . ILE A 1 186 ? 31.377 14.320 -68.728 1.00 45.28 186 ILE A N 1
ATOM 1317 C CA . ILE A 1 186 ? 31.282 15.194 -69.908 1.00 45.28 186 ILE A CA 1
ATOM 1318 C C . ILE A 1 186 ? 29.888 14.986 -70.522 1.00 45.28 186 ILE A C 1
ATOM 1320 O O . ILE A 1 186 ? 29.593 13.902 -71.007 1.00 45.28 186 ILE A O 1
ATOM 1324 N N . LEU A 1 187 ? 29.101 16.074 -70.493 1.00 48.59 187 LEU A N 1
ATOM 1325 C CA . LEU A 1 187 ? 27.922 16.392 -71.318 1.00 48.59 187 LEU A CA 1
ATOM 1326 C C . LEU A 1 187 ? 26.776 15.364 -71.200 1.00 48.59 187 LEU A C 1
ATOM 1328 O O . LEU A 1 187 ? 26.879 14.235 -71.639 1.00 48.59 187 LEU A O 1
ATOM 1332 N N . GLU A 1 188 ? 25.632 15.681 -70.611 1.00 40.66 188 GLU A N 1
ATOM 1333 C CA . GLU A 1 188 ? 24.685 16.667 -71.125 1.00 40.66 188 GLU A CA 1
ATOM 1334 C C . GLU A 1 188 ? 23.765 17.134 -69.990 1.00 40.66 188 GLU A C 1
ATOM 1336 O O . GLU A 1 188 ? 23.335 16.359 -69.133 1.00 40.66 188 GLU A O 1
ATOM 1341 N N . GLY A 1 189 ? 23.477 18.435 -69.975 1.00 49.97 189 GLY A N 1
ATOM 1342 C CA . GLY A 1 189 ? 22.509 19.012 -69.059 1.00 49.97 189 GLY A CA 1
ATOM 1343 C C . GLY A 1 189 ? 21.103 18.494 -69.341 1.00 49.97 189 GLY A C 1
ATOM 1344 O O . GLY A 1 189 ? 20.679 18.452 -70.492 1.00 49.97 189 GLY A O 1
ATOM 1345 N N . ASN A 1 190 ? 20.396 18.121 -68.275 1.00 48.69 190 ASN A N 1
ATOM 1346 C CA . ASN A 1 190 ? 19.009 18.490 -67.977 1.00 48.69 190 ASN A CA 1
ATOM 1347 C C . ASN A 1 190 ? 18.454 17.540 -66.909 1.00 48.69 190 ASN A C 1
ATOM 1349 O O . ASN A 1 190 ? 17.974 16.459 -67.228 1.00 48.69 190 ASN A O 1
ATOM 1353 N N . LEU A 1 191 ? 18.394 17.995 -65.658 1.00 39.78 191 LEU A N 1
ATOM 1354 C CA . LEU A 1 191 ? 17.168 17.820 -64.887 1.00 39.78 191 LEU A CA 1
ATOM 1355 C C . LEU A 1 191 ? 16.953 19.074 -64.039 1.00 39.78 191 LEU A C 1
ATOM 1357 O O . LEU A 1 191 ? 17.828 19.512 -63.298 1.00 39.78 191 LEU A O 1
ATOM 1361 N N . ARG A 1 192 ? 15.805 19.694 -64.296 1.00 39.97 192 ARG A N 1
ATOM 1362 C CA . ARG A 1 192 ? 15.362 20.999 -63.815 1.00 39.97 192 ARG A CA 1
ATOM 1363 C C . ARG A 1 192 ? 15.148 21.038 -62.304 1.00 39.97 192 ARG A C 1
ATOM 1365 O O . ARG A 1 192 ? 14.799 20.041 -61.682 1.00 39.97 192 ARG A O 1
ATOM 1372 N N . GLU A 1 193 ? 15.251 22.259 -61.798 1.00 52.91 193 GLU A N 1
ATOM 1373 C CA . GLU A 1 193 ? 14.748 22.734 -60.515 1.00 52.91 193 GLU A CA 1
ATOM 1374 C C . GLU A 1 193 ? 13.212 22.640 -60.410 1.00 52.91 193 GLU A C 1
ATOM 1376 O O . GLU A 1 193 ? 12.499 22.890 -61.386 1.00 52.91 193 GLU A O 1
ATOM 1381 N N . MET A 1 194 ? 12.712 22.394 -59.194 1.00 34.03 194 MET A N 1
ATOM 1382 C CA . MET A 1 194 ? 11.504 23.046 -58.676 1.00 34.03 194 MET A CA 1
ATOM 1383 C C . MET A 1 194 ? 11.782 23.525 -57.248 1.00 34.03 194 MET A C 1
ATOM 1385 O O . MET A 1 194 ? 11.986 22.733 -56.331 1.00 34.03 194 MET A O 1
ATOM 1389 N N . THR A 1 195 ? 11.814 24.847 -57.121 1.00 54.12 195 THR A N 1
ATOM 1390 C CA . THR A 1 195 ? 11.756 25.654 -55.902 1.00 54.12 195 THR A CA 1
ATOM 1391 C C . THR A 1 195 ? 10.297 25.959 -55.540 1.00 54.12 195 THR A C 1
ATOM 1393 O O . THR A 1 195 ? 9.426 25.885 -56.407 1.00 54.12 195 THR A O 1
ATOM 1396 N N . ALA A 1 196 ? 10.047 26.334 -54.280 1.00 45.94 196 ALA A N 1
ATOM 1397 C CA . ALA A 1 196 ? 9.291 27.535 -53.884 1.00 45.94 196 ALA A CA 1
ATOM 1398 C C . ALA A 1 196 ? 9.095 27.536 -52.357 1.00 45.94 196 ALA A C 1
ATOM 1400 O O . ALA A 1 196 ? 8.211 26.843 -51.862 1.00 45.94 196 ALA A O 1
ATOM 1401 N N . ASP A 1 197 ? 9.978 28.240 -51.644 1.00 38.62 197 ASP A N 1
ATOM 1402 C CA . ASP A 1 197 ? 9.674 29.295 -50.651 1.00 38.62 197 ASP A CA 1
ATOM 1403 C C . ASP A 1 197 ? 10.936 29.461 -49.760 1.00 38.62 197 ASP A C 1
ATOM 1405 O O . ASP A 1 197 ? 11.139 28.679 -48.839 1.00 38.62 197 ASP A O 1
ATOM 1409 N N . ASP A 1 198 ? 12.022 30.150 -50.112 1.00 33.62 198 ASP A N 1
ATOM 1410 C CA . ASP A 1 198 ? 12.294 31.548 -50.488 1.00 33.62 198 ASP A CA 1
ATOM 1411 C C . ASP A 1 198 ? 13.314 32.141 -49.470 1.00 33.62 198 ASP A C 1
ATOM 1413 O O . ASP A 1 198 ? 13.414 31.718 -48.319 1.00 33.62 198 ASP A O 1
ATOM 1417 N N . GLN A 1 199 ? 14.146 33.049 -49.989 1.00 31.25 199 GLN A N 1
ATOM 1418 C CA . GLN A 1 199 ? 15.206 33.874 -49.383 1.00 31.25 199 GLN A CA 1
ATOM 1419 C C . GLN A 1 199 ? 16.418 33.226 -48.677 1.00 31.25 199 GLN A C 1
ATOM 1421 O O . GLN A 1 199 ? 16.436 32.930 -47.484 1.00 31.25 199 GLN A O 1
ATOM 1426 N N . ALA A 1 200 ? 17.555 33.287 -49.381 1.00 47.09 200 ALA A N 1
ATOM 1427 C CA . ALA A 1 200 ? 18.825 33.654 -48.748 1.00 47.09 200 ALA A CA 1
ATOM 1428 C C . ALA A 1 200 ? 18.789 35.138 -48.314 1.00 47.09 200 ALA A C 1
ATOM 1430 O O . ALA A 1 200 ? 18.156 35.963 -48.979 1.00 47.09 200 ALA A O 1
ATOM 1431 N N . PRO A 1 201 ? 19.570 35.522 -47.290 1.00 43.84 201 PRO A N 1
ATOM 1432 C CA . PRO A 1 201 ? 20.778 36.247 -47.664 1.00 43.84 201 PRO A CA 1
ATOM 1433 C C . PRO A 1 201 ? 22.013 35.816 -46.869 1.00 43.84 201 PRO A C 1
ATOM 1435 O O . PRO A 1 201 ? 22.074 35.863 -45.643 1.00 43.84 201 PRO A O 1
ATOM 1438 N N . VAL A 1 202 ? 23.065 35.503 -47.619 1.00 46.88 202 VAL A N 1
ATOM 1439 C CA . VAL A 1 202 ? 24.445 35.687 -47.174 1.00 46.88 202 VAL A CA 1
ATOM 1440 C C . VAL A 1 202 ? 24.694 37.185 -47.000 1.00 46.88 202 VAL A C 1
ATOM 1442 O O . VAL A 1 202 ? 24.748 37.927 -47.979 1.00 46.88 202 VAL A O 1
ATOM 1445 N N . GLN A 1 203 ? 24.908 37.628 -45.763 1.00 40.66 203 GLN A N 1
ATOM 1446 C CA . GLN A 1 203 ? 25.661 38.846 -45.487 1.00 40.66 203 G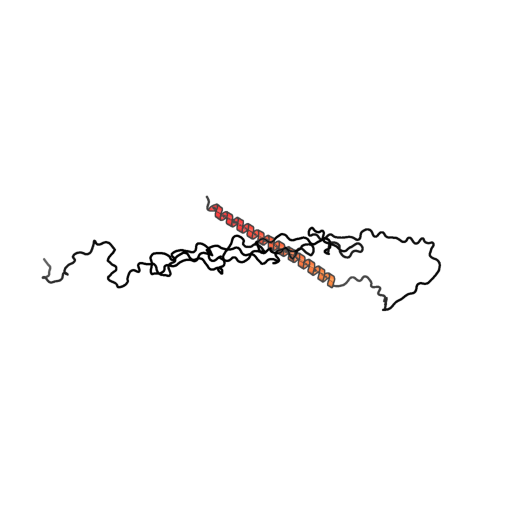LN A CA 1
ATOM 1447 C C . GLN A 1 203 ? 26.757 38.553 -44.466 1.00 40.66 203 GLN A C 1
ATOM 1449 O O . GLN A 1 203 ? 26.527 38.425 -43.271 1.00 40.66 203 GLN A O 1
ATOM 1454 N N . SER A 1 204 ? 27.964 38.416 -45.016 1.00 57.31 204 SER A N 1
ATOM 1455 C CA . SER A 1 204 ? 29.199 39.042 -44.549 1.00 57.31 204 SER A CA 1
ATOM 1456 C C . SER A 1 204 ? 29.178 39.573 -43.113 1.00 57.31 204 SER A C 1
ATOM 1458 O O . SER A 1 204 ? 28.703 40.680 -42.886 1.00 57.31 204 SER A O 1
ATOM 1460 N N . MET A 1 205 ? 29.807 38.852 -42.185 1.00 40.50 205 MET A N 1
ATOM 1461 C CA . MET A 1 205 ? 30.574 39.480 -41.110 1.00 40.50 205 MET A CA 1
ATOM 1462 C C . MET A 1 205 ? 31.774 38.605 -40.750 1.00 40.50 205 MET A C 1
ATOM 1464 O O . MET A 1 205 ? 31.693 37.621 -40.021 1.00 40.50 205 MET A O 1
ATOM 1468 N N . LEU A 1 206 ? 32.916 39.024 -41.286 1.00 50.38 206 LEU A N 1
ATOM 1469 C CA . LEU A 1 206 ? 34.220 38.854 -40.674 1.00 50.38 206 LEU A CA 1
ATOM 1470 C C . LEU A 1 206 ? 34.135 39.429 -39.247 1.00 50.38 206 LEU A C 1
ATOM 1472 O O . LEU A 1 206 ? 34.072 40.647 -39.092 1.00 50.38 206 LEU A O 1
ATOM 1476 N N . VAL A 1 207 ? 34.098 38.588 -38.211 1.00 38.16 207 VAL A N 1
ATOM 1477 C CA . VAL A 1 207 ? 34.257 39.053 -36.825 1.00 38.16 207 VAL A CA 1
ATOM 1478 C C . VAL A 1 207 ? 35.550 38.493 -36.274 1.00 38.16 207 VAL A C 1
ATOM 1480 O O . VAL A 1 207 ? 35.732 37.292 -36.083 1.00 38.16 207 VAL A O 1
ATOM 1483 N N . ALA A 1 208 ? 36.458 39.438 -36.070 1.00 39.28 208 ALA A N 1
ATOM 1484 C CA . ALA A 1 208 ? 37.670 39.294 -35.312 1.00 39.28 208 ALA A CA 1
ATOM 1485 C C . ALA A 1 208 ? 37.394 38.634 -33.957 1.00 39.28 208 ALA A C 1
ATOM 1487 O O . ALA A 1 208 ? 36.478 39.001 -33.226 1.00 39.28 208 ALA A O 1
ATOM 1488 N N . MET A 1 209 ? 38.276 37.712 -33.605 1.00 49.69 209 MET A N 1
ATOM 1489 C CA . MET A 1 209 ? 38.661 37.437 -32.230 1.00 49.69 209 MET A CA 1
ATOM 1490 C C . MET A 1 209 ? 38.844 38.756 -31.453 1.00 49.69 209 MET A C 1
ATOM 1492 O O . MET A 1 209 ? 39.867 39.423 -31.570 1.00 49.69 209 MET A O 1
ATOM 1496 N N . SER A 1 210 ? 37.852 39.141 -30.654 1.00 41.81 210 SER A N 1
ATOM 1497 C CA . SER A 1 210 ? 38.024 40.107 -29.574 1.00 41.81 210 SER A CA 1
ATOM 1498 C C . SER A 1 210 ? 37.488 39.499 -28.283 1.00 41.81 210 SER A C 1
ATOM 1500 O O . SER A 1 210 ? 36.292 39.372 -28.031 1.00 41.81 210 SER A O 1
ATOM 1502 N N . SER A 1 211 ? 38.433 39.075 -27.447 1.00 51.94 211 SER A N 1
ATOM 1503 C CA . SER A 1 211 ? 38.185 38.766 -26.050 1.00 51.94 211 SER A CA 1
ATOM 1504 C C . SER A 1 211 ? 37.778 40.051 -25.333 1.00 51.94 211 SER A C 1
ATOM 1506 O O . SER A 1 211 ? 38.600 40.953 -25.178 1.00 51.94 211 SER A O 1
ATOM 1508 N N . SER A 1 212 ? 36.527 40.161 -24.904 1.00 58.88 212 SER A N 1
ATOM 1509 C CA . SER A 1 212 ? 36.119 40.929 -23.717 1.00 58.88 212 SER A CA 1
ATOM 1510 C C . SER A 1 212 ? 34.599 40.905 -23.606 1.00 58.88 212 SER A C 1
ATOM 1512 O O . SER A 1 212 ? 33.884 41.675 -24.236 1.00 58.88 212 SER A O 1
ATOM 1514 N N . SER A 1 213 ? 34.076 39.996 -22.787 1.00 55.31 213 SER A N 1
ATOM 1515 C CA . SER A 1 213 ? 32.683 40.055 -22.344 1.00 55.31 213 SER A CA 1
ATOM 1516 C C . SER A 1 213 ? 32.626 39.755 -20.840 1.00 55.31 213 SER A C 1
ATOM 1518 O O . SER A 1 213 ? 32.975 38.646 -20.433 1.00 55.31 213 SER A O 1
ATOM 1520 N N . PRO A 1 214 ? 32.210 40.720 -19.995 1.00 57.41 214 PRO A N 1
ATOM 1521 C CA . PRO A 1 214 ? 32.246 40.617 -18.528 1.00 57.41 214 PRO A CA 1
ATOM 1522 C C . PRO A 1 214 ? 31.298 39.552 -17.945 1.00 57.41 214 PRO A C 1
ATOM 1524 O O . PRO A 1 214 ? 31.379 39.236 -16.761 1.00 57.41 214 PRO A O 1
ATOM 1527 N N . MET A 1 215 ? 30.437 38.952 -18.774 1.00 56.94 215 MET A N 1
ATOM 1528 C CA . MET A 1 215 ? 29.478 37.920 -18.366 1.00 56.94 215 MET A CA 1
ATOM 1529 C C . MET A 1 215 ? 30.114 36.540 -18.143 1.00 56.94 215 MET A C 1
ATOM 1531 O O . MET A 1 215 ? 29.646 35.786 -17.295 1.00 56.94 215 MET A O 1
ATOM 1535 N N . VAL A 1 216 ? 31.217 36.218 -18.832 1.00 58.28 216 VAL A N 1
ATOM 1536 C CA . VAL A 1 216 ? 31.930 34.940 -18.624 1.00 58.28 216 VAL A CA 1
ATOM 1537 C C . VAL A 1 216 ? 32.697 34.952 -17.296 1.00 58.28 216 VAL A C 1
ATOM 1539 O O . VAL A 1 216 ? 32.740 33.947 -16.590 1.00 58.28 216 VAL A O 1
ATOM 1542 N N . LEU A 1 217 ? 33.236 36.114 -16.909 1.00 57.06 217 LEU A N 1
ATOM 1543 C CA . LEU A 1 217 ? 33.880 36.319 -15.608 1.00 57.06 217 LEU A CA 1
ATOM 1544 C C . LEU A 1 217 ? 32.871 36.251 -14.454 1.00 57.06 217 LEU A C 1
ATOM 1546 O O . LEU A 1 217 ? 33.163 35.624 -13.443 1.00 57.06 217 LEU A O 1
ATOM 1550 N N . LEU A 1 218 ? 31.672 36.819 -14.615 1.00 63.00 218 LEU A N 1
ATOM 1551 C CA . LEU A 1 218 ? 30.594 36.707 -13.623 1.00 63.00 218 LEU A CA 1
ATOM 1552 C C . LEU A 1 218 ? 30.123 35.257 -13.440 1.00 63.00 218 LEU A C 1
ATOM 1554 O O . LEU A 1 218 ? 29.958 34.809 -12.307 1.00 63.00 218 LEU A O 1
ATOM 1558 N N . GLY A 1 219 ? 29.994 34.498 -14.533 1.00 66.06 219 GLY A N 1
ATOM 1559 C CA . GLY A 1 219 ? 29.663 33.072 -14.478 1.00 66.06 219 GLY A CA 1
ATOM 1560 C C . GLY A 1 219 ? 30.715 32.247 -13.730 1.00 66.06 219 GLY A C 1
ATOM 1561 O O . GLY A 1 219 ? 30.376 31.486 -12.826 1.00 66.06 219 GLY A O 1
ATOM 1562 N N . LEU A 1 220 ? 32.001 32.446 -14.037 1.00 68.94 220 LEU A N 1
ATOM 1563 C CA . LEU A 1 220 ? 33.101 31.756 -13.351 1.00 68.94 220 LEU A CA 1
ATOM 1564 C C . LEU A 1 220 ? 33.214 32.144 -11.869 1.00 68.94 220 LEU A C 1
ATOM 1566 O O . LEU A 1 220 ? 33.418 31.269 -11.031 1.00 68.94 220 LEU A O 1
ATOM 1570 N N . VAL A 1 221 ? 33.024 33.421 -11.521 1.00 73.81 221 VAL A N 1
ATOM 1571 C CA . VAL A 1 221 ? 33.029 33.878 -10.119 1.00 73.81 221 VAL A CA 1
ATOM 1572 C C . VAL A 1 221 ? 31.870 33.258 -9.330 1.00 73.81 221 VAL A C 1
ATOM 1574 O O . VAL A 1 221 ? 32.080 32.818 -8.201 1.00 73.81 221 VAL A O 1
ATOM 1577 N N . CYS A 1 222 ? 30.676 33.138 -9.920 1.00 69.81 222 CYS A N 1
ATOM 1578 C CA . CYS A 1 222 ? 29.541 32.470 -9.278 1.00 69.81 222 CYS A CA 1
ATOM 1579 C C . CYS A 1 222 ? 29.777 30.968 -9.060 1.00 69.81 222 CYS A C 1
ATOM 1581 O O . CYS A 1 222 ? 29.454 30.454 -7.990 1.00 69.81 222 CYS A O 1
ATOM 1583 N N . VAL A 1 223 ? 30.372 30.267 -10.031 1.00 76.50 223 VAL A N 1
ATOM 1584 C CA . VAL A 1 223 ? 30.670 28.829 -9.901 1.00 76.50 223 VAL A CA 1
ATOM 1585 C C . VAL A 1 223 ? 31.732 28.582 -8.827 1.00 76.50 223 VAL A C 1
ATOM 1587 O O . VAL A 1 223 ? 31.570 27.686 -7.999 1.00 76.50 223 VAL A O 1
ATOM 1590 N N . VAL A 1 224 ? 32.781 29.408 -8.775 1.00 79.62 224 VAL A N 1
ATOM 1591 C CA . VAL A 1 224 ? 33.819 29.308 -7.736 1.00 79.62 224 VAL A CA 1
ATOM 1592 C C . VAL A 1 224 ? 33.249 29.649 -6.355 1.00 79.62 224 VAL A C 1
ATOM 1594 O O . VAL A 1 224 ? 33.531 28.934 -5.396 1.00 79.62 224 VAL A O 1
ATOM 1597 N N . ALA A 1 225 ? 32.392 30.667 -6.237 1.00 74.69 225 ALA A N 1
ATOM 1598 C CA . ALA A 1 225 ? 31.737 31.006 -4.972 1.00 74.69 225 ALA A CA 1
ATOM 1599 C C . ALA A 1 225 ? 30.809 29.884 -4.472 1.00 74.69 225 ALA A C 1
ATOM 1601 O O . ALA A 1 225 ? 30.829 29.556 -3.285 1.00 74.69 225 ALA A O 1
ATOM 1602 N N . ALA A 1 226 ? 30.047 29.249 -5.369 1.00 78.88 226 ALA A N 1
ATOM 1603 C CA . ALA A 1 226 ? 29.201 28.108 -5.027 1.00 78.88 226 ALA A CA 1
ATOM 1604 C C . ALA A 1 226 ? 30.031 26.888 -4.596 1.00 78.88 226 ALA A C 1
ATOM 1606 O O . ALA A 1 226 ? 29.697 26.240 -3.605 1.00 78.88 226 ALA A O 1
ATOM 1607 N N . ALA A 1 227 ? 31.143 26.603 -5.280 1.00 79.62 227 ALA A N 1
ATOM 1608 C CA . ALA A 1 227 ? 32.042 25.511 -4.913 1.00 79.62 227 ALA A CA 1
ATOM 1609 C C . ALA A 1 227 ? 32.701 25.743 -3.543 1.00 79.62 227 ALA A C 1
ATOM 1611 O O . ALA A 1 227 ? 32.713 24.838 -2.709 1.00 79.62 227 ALA A O 1
ATOM 1612 N N . VAL A 1 228 ? 33.180 26.963 -3.269 1.00 82.75 228 VAL A N 1
ATOM 1613 C CA . VAL A 1 228 ? 33.740 27.330 -1.958 1.00 82.75 228 VAL A CA 1
ATOM 1614 C C . VAL A 1 228 ? 32.676 27.217 -0.863 1.00 82.75 228 VAL A C 1
ATOM 1616 O O . VAL A 1 228 ? 32.962 26.648 0.185 1.00 82.75 228 VAL A O 1
ATOM 1619 N N . ALA A 1 229 ? 31.440 27.664 -1.111 1.00 77.12 229 ALA A N 1
ATOM 1620 C CA . ALA A 1 229 ? 30.337 27.522 -0.158 1.00 77.12 229 ALA A CA 1
ATOM 1621 C C . ALA A 1 229 ? 29.971 26.051 0.112 1.00 77.12 229 ALA A C 1
ATOM 1623 O O . ALA A 1 229 ? 29.701 25.675 1.249 1.00 77.12 229 ALA A O 1
ATOM 1624 N N . MET A 1 230 ? 29.990 25.186 -0.905 1.00 73.88 230 MET A N 1
ATOM 1625 C CA . MET A 1 230 ? 29.752 23.753 -0.707 1.00 73.88 230 MET A CA 1
ATOM 1626 C C . MET A 1 230 ? 30.874 23.088 0.096 1.00 73.88 230 MET A C 1
ATOM 1628 O O . MET A 1 230 ? 30.593 22.239 0.941 1.00 73.88 230 MET A O 1
ATOM 1632 N N . VAL A 1 231 ? 32.133 23.476 -0.130 1.00 82.50 231 VAL A N 1
ATOM 1633 C CA . VAL A 1 231 ? 33.280 22.956 0.631 1.00 82.50 231 VAL A CA 1
ATOM 1634 C C . VAL A 1 231 ? 33.232 23.422 2.086 1.00 82.50 231 VAL A C 1
ATOM 1636 O O . VAL A 1 231 ? 33.407 22.596 2.978 1.00 82.50 231 VAL A O 1
ATOM 1639 N N . THR A 1 232 ? 32.914 24.692 2.357 1.00 74.06 232 THR A N 1
ATOM 1640 C CA . THR A 1 232 ? 32.788 25.192 3.738 1.00 74.06 232 THR A CA 1
ATOM 1641 C C . THR A 1 232 ? 31.592 24.580 4.467 1.00 74.06 232 THR A C 1
ATOM 1643 O O . THR A 1 232 ? 31.699 24.260 5.648 1.00 74.06 232 THR A O 1
ATOM 1646 N N . MET A 1 233 ? 30.475 24.331 3.775 1.00 71.44 233 MET A N 1
ATOM 1647 C CA . MET A 1 233 ? 29.320 23.626 4.347 1.00 71.44 233 MET A CA 1
ATOM 1648 C C . MET A 1 233 ? 29.634 22.157 4.660 1.00 71.44 233 MET A C 1
ATOM 1650 O O . MET A 1 233 ? 29.158 21.641 5.670 1.00 71.44 233 MET A O 1
ATOM 1654 N N . ARG A 1 234 ? 30.457 21.487 3.839 1.00 74.12 234 ARG A N 1
ATOM 1655 C CA . ARG A 1 234 ? 30.953 20.130 4.131 1.00 74.12 234 ARG A CA 1
ATOM 1656 C C . ARG A 1 234 ? 31.908 20.126 5.323 1.00 74.12 234 ARG A C 1
ATOM 1658 O O . ARG A 1 234 ? 31.679 19.358 6.245 1.00 74.12 234 ARG A O 1
ATOM 1665 N N . GLN A 1 235 ? 32.870 21.049 5.374 1.00 67.38 235 GLN A N 1
ATOM 1666 C CA . GLN A 1 235 ? 33.767 21.179 6.531 1.00 67.38 235 GLN A CA 1
ATOM 1667 C C . GLN A 1 235 ? 33.001 21.445 7.835 1.00 67.38 235 GLN A C 1
ATOM 1669 O O . GLN A 1 235 ? 33.280 20.814 8.848 1.00 67.38 235 GLN A O 1
ATOM 1674 N N . ARG A 1 236 ? 31.974 22.306 7.807 1.00 70.19 236 ARG A N 1
ATOM 1675 C CA . ARG A 1 236 ? 31.134 22.593 8.982 1.00 70.19 236 ARG A CA 1
ATOM 1676 C C . ARG A 1 236 ? 30.266 21.402 9.404 1.00 70.19 236 ARG A C 1
ATOM 1678 O O . ARG A 1 236 ? 29.937 21.266 10.579 1.00 70.19 236 ARG A O 1
ATOM 1685 N N . ARG A 1 237 ? 29.872 20.547 8.452 1.00 69.81 237 ARG A N 1
ATOM 1686 C CA . ARG A 1 237 ? 29.147 19.298 8.726 1.00 69.81 237 ARG A CA 1
ATOM 1687 C C . ARG A 1 237 ? 30.058 18.265 9.388 1.00 69.81 237 ARG A C 1
ATOM 1689 O O . ARG A 1 237 ? 29.600 17.583 10.297 1.00 69.81 237 ARG A O 1
ATOM 1696 N N . ASP A 1 238 ? 31.319 18.199 8.974 1.00 71.94 238 ASP A N 1
ATOM 1697 C CA . ASP A 1 238 ? 32.309 17.300 9.568 1.00 71.94 238 ASP A CA 1
ATOM 1698 C C . ASP A 1 238 ? 32.703 17.750 10.989 1.00 71.94 238 ASP A C 1
ATOM 1700 O O . ASP A 1 238 ? 32.816 16.909 11.877 1.00 71.94 238 ASP A O 1
ATOM 1704 N N . GLU A 1 239 ? 32.804 19.062 11.252 1.00 66.69 239 GLU A N 1
ATOM 1705 C CA . GLU A 1 239 ? 32.999 19.598 12.615 1.00 66.69 239 GLU A CA 1
ATOM 1706 C C . GLU A 1 239 ? 31.812 19.285 13.546 1.00 66.69 239 GLU A C 1
ATOM 1708 O O . GLU A 1 239 ? 32.016 18.809 14.660 1.00 66.69 239 GLU A O 1
ATOM 1713 N N . LEU A 1 240 ? 30.566 19.456 13.081 1.00 62.72 240 LEU A N 1
ATOM 1714 C CA . LEU A 1 240 ? 29.369 19.087 13.857 1.00 62.72 240 LEU A CA 1
ATOM 1715 C C . LEU A 1 240 ? 29.256 17.571 14.095 1.00 62.72 240 LEU A C 1
ATOM 1717 O O . LEU A 1 240 ? 28.753 17.144 15.134 1.00 62.72 240 LEU A O 1
ATOM 1721 N N . ALA A 1 241 ? 29.714 16.751 13.145 1.00 66.50 241 ALA A N 1
ATOM 1722 C CA . ALA A 1 241 ? 29.747 15.299 13.303 1.00 66.50 241 ALA A CA 1
ATOM 1723 C C . ALA A 1 241 ? 30.812 14.853 14.320 1.00 66.50 241 ALA A C 1
ATOM 1725 O O . ALA A 1 241 ? 30.602 13.875 15.041 1.00 66.50 241 ALA A O 1
ATOM 1726 N N . LEU A 1 242 ? 31.932 15.578 14.410 1.00 62.41 242 LEU A N 1
ATOM 1727 C CA . LEU A 1 242 ? 32.972 15.327 15.405 1.00 62.41 242 LEU A CA 1
ATOM 1728 C C . LEU A 1 242 ? 32.501 15.685 16.825 1.00 62.41 242 LEU A C 1
ATOM 1730 O O . LEU A 1 242 ? 32.807 14.949 17.765 1.00 62.41 242 LEU A O 1
ATOM 1734 N N . ASP A 1 243 ? 31.710 16.749 16.979 1.00 66.88 243 ASP A N 1
ATOM 1735 C CA . ASP A 1 243 ? 31.121 17.132 18.269 1.00 66.88 243 ASP A CA 1
ATOM 1736 C C . ASP A 1 243 ? 30.080 16.108 18.771 1.00 66.88 243 ASP A C 1
ATOM 1738 O O . ASP A 1 243 ? 30.105 15.756 19.951 1.00 66.88 243 ASP A O 1
ATOM 1742 N N . ASP A 1 244 ? 29.225 15.546 17.900 1.00 73.69 244 ASP A N 1
ATOM 1743 C CA . ASP A 1 244 ? 28.277 14.471 18.278 1.00 73.69 244 ASP A CA 1
ATOM 1744 C C . ASP A 1 244 ? 29.006 13.184 18.703 1.00 73.69 244 ASP A C 1
ATOM 1746 O O . ASP A 1 244 ? 28.658 12.554 19.706 1.00 73.69 244 ASP A O 1
ATOM 1750 N N . ALA A 1 245 ? 30.064 12.810 17.977 1.00 70.81 245 ALA A N 1
ATOM 1751 C CA . ALA A 1 245 ? 30.873 11.640 18.308 1.00 70.81 245 ALA A CA 1
ATOM 1752 C C . ALA A 1 245 ? 31.648 11.823 19.626 1.00 70.81 245 ALA A C 1
ATOM 1754 O O . ALA A 1 245 ? 31.734 10.892 20.431 1.00 70.81 245 ALA A O 1
ATOM 1755 N N . THR A 1 246 ? 32.167 13.028 19.879 1.00 67.94 246 THR A N 1
ATOM 1756 C CA . THR A 1 246 ? 32.876 13.367 21.124 1.00 67.94 246 THR A CA 1
ATOM 1757 C C . THR A 1 246 ? 31.913 13.416 22.315 1.00 67.94 246 THR A C 1
ATOM 1759 O O . THR A 1 246 ? 32.234 12.891 23.382 1.00 67.94 246 THR A O 1
ATOM 1762 N N . TYR A 1 247 ? 30.700 13.950 22.133 1.00 65.31 247 TYR A N 1
ATOM 1763 C CA . TYR A 1 247 ? 29.651 13.945 23.157 1.00 65.31 247 TYR A CA 1
ATOM 1764 C C . TYR A 1 247 ? 29.198 12.522 23.519 1.00 65.31 247 TYR A C 1
ATOM 1766 O O . TYR A 1 247 ? 29.077 12.191 24.699 1.00 65.31 247 TYR A O 1
ATOM 1774 N N . LYS A 1 248 ? 29.034 11.638 22.524 1.00 69.44 248 LYS A N 1
ATOM 1775 C CA . LYS A 1 248 ? 28.715 10.218 22.757 1.00 69.44 248 LYS A CA 1
ATOM 1776 C C . LYS A 1 248 ? 29.823 9.469 23.497 1.00 69.44 248 LYS A C 1
ATOM 1778 O O . LYS A 1 248 ? 29.517 8.667 24.373 1.00 69.44 248 LYS A O 1
ATOM 1783 N N . LEU A 1 249 ? 31.094 9.745 23.198 1.00 63.38 249 LEU A N 1
ATOM 1784 C CA . LEU A 1 249 ? 32.227 9.146 23.916 1.00 63.38 249 LEU A CA 1
ATOM 1785 C C . LEU A 1 249 ? 32.307 9.611 25.381 1.00 63.38 249 LEU A C 1
ATOM 1787 O O . LEU A 1 249 ? 32.581 8.796 26.263 1.00 63.38 249 LEU A O 1
ATOM 1791 N N . LEU A 1 250 ? 32.020 10.885 25.662 1.00 59.94 250 LEU A N 1
ATOM 1792 C CA . LEU A 1 250 ? 31.975 11.413 27.031 1.00 59.94 250 LEU A CA 1
ATOM 1793 C C . LEU A 1 250 ? 30.820 10.813 27.848 1.00 59.94 250 LEU A C 1
ATOM 1795 O O . LEU A 1 250 ? 31.042 10.419 28.992 1.00 59.94 250 LEU A O 1
ATOM 1799 N N . ALA A 1 251 ? 29.636 10.645 27.250 1.00 58.81 251 ALA A N 1
ATOM 1800 C CA . ALA A 1 251 ? 28.493 10.009 27.912 1.00 58.81 251 ALA A CA 1
ATOM 1801 C C . ALA A 1 251 ? 28.783 8.547 28.308 1.00 58.81 251 ALA A C 1
ATOM 1803 O O . ALA A 1 251 ? 28.423 8.114 29.398 1.00 58.81 251 ALA A O 1
ATOM 1804 N N . THR A 1 252 ? 29.525 7.798 27.482 1.00 58.38 252 THR A N 1
ATOM 1805 C CA . THR A 1 252 ? 29.909 6.412 27.817 1.00 58.38 252 THR A CA 1
ATOM 1806 C C . THR A 1 252 ? 30.951 6.297 28.935 1.00 58.38 252 THR A C 1
ATOM 1808 O O . THR A 1 252 ? 31.117 5.221 29.510 1.00 58.38 252 THR A O 1
ATOM 1811 N N . HIS A 1 253 ? 31.656 7.383 29.266 1.00 55.12 253 HIS A N 1
ATOM 1812 C CA . HIS A 1 253 ? 32.660 7.384 30.332 1.00 55.12 253 HIS A CA 1
ATOM 1813 C C . HIS A 1 253 ? 32.061 7.664 31.720 1.00 55.12 253 HIS A C 1
ATOM 1815 O O . HIS A 1 253 ? 32.628 7.202 32.713 1.00 55.12 253 HIS A O 1
ATOM 1821 N N . GLU A 1 254 ? 30.916 8.353 31.810 1.00 54.94 254 GLU A N 1
ATOM 1822 C CA . GLU A 1 254 ? 30.190 8.518 33.080 1.00 54.94 254 GLU A CA 1
ATOM 1823 C C . GLU A 1 254 ? 29.547 7.195 33.532 1.00 54.94 254 GLU A C 1
ATOM 1825 O O . GLU A 1 254 ? 29.659 6.841 34.708 1.00 54.94 254 GLU A O 1
ATOM 1830 N N . ASP A 1 255 ? 29.028 6.385 32.601 1.00 52.22 255 ASP A N 1
ATOM 1831 C CA . ASP A 1 255 ? 28.447 5.065 32.905 1.00 52.22 255 ASP A CA 1
ATOM 1832 C C . ASP A 1 255 ? 29.497 4.010 33.305 1.00 52.22 255 ASP A C 1
ATOM 1834 O O . ASP A 1 255 ? 29.217 3.107 34.095 1.00 52.22 255 ASP A O 1
ATOM 1838 N N . ALA A 1 256 ? 30.739 4.135 32.824 1.00 52.94 256 ALA A N 1
ATOM 1839 C CA . ALA A 1 256 ? 31.829 3.228 33.194 1.00 52.94 256 ALA A CA 1
ATOM 1840 C C . ALA A 1 256 ? 32.368 3.468 34.620 1.00 52.94 256 ALA A C 1
ATOM 1842 O O . ALA A 1 256 ? 32.990 2.578 35.200 1.00 52.94 256 ALA A O 1
ATOM 1843 N N . SER A 1 257 ? 32.123 4.648 35.203 1.00 55.00 257 SER A N 1
ATOM 1844 C CA . SER A 1 257 ? 32.542 4.982 36.574 1.00 55.00 257 SER A CA 1
ATOM 1845 C C . SER A 1 257 ? 31.539 4.554 37.655 1.00 55.00 257 SER A C 1
ATOM 1847 O O . SER A 1 257 ? 31.889 4.527 38.831 1.00 55.00 257 SER A O 1
ATOM 1849 N N . ALA A 1 258 ? 30.321 4.156 37.267 1.00 51.47 258 ALA A N 1
ATOM 1850 C CA . ALA A 1 258 ? 29.298 3.616 38.168 1.00 51.47 258 ALA A CA 1
ATOM 1851 C C . ALA A 1 258 ? 29.345 2.078 38.314 1.00 51.47 258 ALA A C 1
ATOM 1853 O O . ALA A 1 258 ? 28.526 1.503 39.031 1.00 51.47 258 ALA A O 1
ATOM 1854 N N . ALA A 1 259 ? 30.287 1.409 37.638 1.00 52.06 259 ALA A N 1
ATOM 1855 C CA . ALA A 1 259 ? 30.414 -0.051 37.600 1.00 52.06 259 ALA A CA 1
ATOM 1856 C C . ALA A 1 259 ? 31.694 -0.604 38.269 1.00 52.06 259 ALA A C 1
ATOM 1858 O O . ALA A 1 259 ? 31.999 -1.785 38.092 1.00 52.06 259 ALA A O 1
ATOM 1859 N N . PHE A 1 260 ? 32.424 0.213 39.041 1.00 46.88 260 PHE A N 1
ATOM 1860 C CA . PHE A 1 260 ? 33.552 -0.214 39.884 1.00 46.88 260 PHE A CA 1
ATOM 1861 C C . PHE A 1 260 ? 33.345 0.157 41.353 1.00 46.88 260 PHE A C 1
ATOM 1863 O O . PHE A 1 260 ? 32.876 1.285 41.617 1.00 46.88 260 PHE A O 1
#

pLDDT: mean 74.65, std 23.05, range [29.72, 98.5]

Radius of gyration: 48.57 Å; chains: 1; bounding box: 68×51×185 Å

InterPro domains:
  IPR036436 Disintegrin domain superfamily [G3DSA:4.10.70.10] (38-76)
  IPR036436 Disintegrin domain superfamily [SSF57552] (40-72)

Secondary structure (DSSP, 8-state):
---------------------S-S-TTS-SSTTS----SS--TTSEEE--SSTTEE-EE--SS-SSPPPPEEPPTT-B---SS-SSTTB---EE-SSS-EE--BPPTT-B-S-TTS-TTEE--B--SS-SSPPPPEEPPTTSEE--S--S-TTB--EEE-SSS-EE--B------------TT--S----------S----------------HHHHHHHHHHHHHHHHHHHHHHHHHHHHHHHHHHHHHHHHHHHTT--

Sequence (260 aa):
MVRTRVAGGFLAHHFGAQEAIDTLPLINQAITKGTVLAPYLPSTTVCRPSASDCDAPETCTGTGSQCPVDKFAPTTTKCTGTCNDNPCDGQDFCDGNGKCVDKYLPSGTVCGDTAAGPCSIAATCTGDMGFCPPDDYADTSVQCTGASQGGACDAQDYCDGSGNCADRFLGPKAWQERVVPCSQVILEGNLREMTADDQAPVQSMLVAMSSSSPMVLLGLVCVVAAAVAMVTMRQRRDELALDDATYKLLATHEDASAAF

Organism: Saprolegnia parasitica (strain CBS 223.65) (NCBI:txid695850)

Foldseek 3Di:
DDDDDDDDDDDDDDDDDPDDDDDDDPDPPQPPPPDDPQPWDDQPAFPADAPFQFWDTFGTPSNDPDTDPTWTDDQPGWGDDDDPDAQQWDTWGHPRPSDIDTFTHQFFQFRADPPLFQQWATFTDRRPDRHTDYIFGDDQPTWDDDPDPDDPQFDTWGHPRPSDIDGDTNDPPPPPVVPPDPPPPDDDDDDDDDDDDDDDDDDDDPDDDDDDDCVVVVVVVVVVVVVVVVVVVVVVVVVVVVVVVVVVVVVVVVVVVVPD